Protein AF-A0A356T500-F1 (afdb_monomer_lite)

Foldseek 3Di:
DDDDDDDDDDDDDDDDDDDDDDDDDDDDDDDDDDDDDDDDPDAAQPPDQDDVAPAHLPADPDFDPPDLQWDWDFPDDSRNRNTDIDIDGNQAADEPSLDDHPPRDCVRYVNHDDDAQPPDQDPPAPAHLPADPFFDPPALQWDWDFDDDSRVNNTDIDTHGRQAQDEPSLDDHPPDACVRYVNHDHDAQPPDQHPPAPAHLPADPFDDPPDLQWDWDFDDDSNVNNTDIDTHGHQAADEPSLDPHPPDACVRHVNHDHDAQPPDQHPPAPARLPADPFQDPVALQWDWDFPDDSNVNNTDID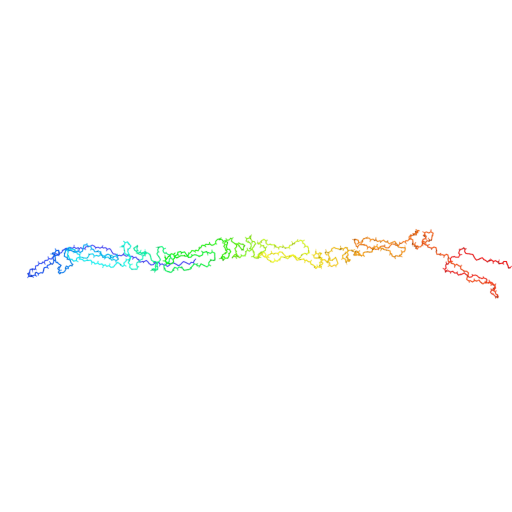THGHAAADEPSLDDHPPDDCVRYVNRPDPPQWDKDFPDWDDDDPDPCRPDTDTDIDTPPPRDCVPPDDDDDDDPD

Secondary structure (DSSP, 8-state):
-----PPPPP---------------------------------TTSSS--TT-S-SS---S----S-TTEEEEEES-TTTT--EEEEEE--S--TTSS---TT--TTT-TTS---TTSSS--TT-S-SS---S----S-TTEEEEEES-GGGT--EEEEEE--S--TTSS---TT--TTT-TTSPP-TTSSS--TT-SSSS---S----S-TTEEEEEES-GGGT--EEEEEE--S--TTSS---TT--TTT-TTSPP-TTSSS--TT-SSSS---S----S-TTEEEEEES-GGGT--EEEEEE--S--TTSS---TT--TTT-TTS---PPP--EEEEEE----STTTT--EEEEE-STT---TT----------

Structure (mmCIF, N/CA/C/O backbone):
data_AF-A0A356T500-F1
#
_entry.id   AF-A0A356T500-F1
#
loop_
_atom_site.group_PDB
_atom_site.id
_atom_site.type_symbol
_atom_site.label_atom_id
_atom_site.label_alt_id
_atom_site.label_comp_id
_atom_site.label_asym_id
_atom_site.label_entity_id
_atom_site.label_seq_id
_atom_site.pdbx_PDB_ins_code
_atom_site.Cartn_x
_atom_site.Cartn_y
_atom_site.Cartn_z
_atom_site.occupancy
_atom_site.B_iso_or_equiv
_atom_site.auth_seq_id
_atom_site.auth_comp_id
_atom_site.auth_asym_id
_atom_site.auth_atom_id
_atom_site.pdbx_PDB_model_num
ATOM 1 N N . MET A 1 1 ? 4.539 -12.237 54.903 1.00 42.88 1 MET A N 1
ATOM 2 C CA . MET A 1 1 ? 5.175 -11.918 56.201 1.00 42.88 1 MET A CA 1
ATOM 3 C C . MET A 1 1 ? 4.544 -10.645 56.728 1.00 42.88 1 MET A C 1
ATOM 5 O O . MET A 1 1 ? 4.857 -9.606 56.174 1.00 42.88 1 MET A O 1
ATOM 9 N N . HIS A 1 2 ? 3.615 -10.761 57.680 1.00 37.97 2 HIS A N 1
ATOM 10 C CA . HIS A 1 2 ? 3.179 -9.777 58.688 1.00 37.97 2 HIS A CA 1
ATOM 11 C C . HIS A 1 2 ? 1.896 -10.350 59.305 1.00 37.97 2 HIS A C 1
ATOM 13 O O . HIS A 1 2 ? 0.799 -10.116 58.813 1.00 37.97 2 HIS A O 1
ATOM 19 N N . THR A 1 3 ? 2.050 -11.159 60.351 1.00 34.12 3 THR A N 1
ATOM 20 C CA . THR A 1 3 ? 0.929 -11.710 61.119 1.00 34.12 3 THR A CA 1
ATOM 21 C C . THR A 1 3 ? 0.974 -11.064 62.496 1.00 34.12 3 THR A C 1
ATOM 23 O O . THR A 1 3 ? 1.873 -11.341 63.288 1.00 34.12 3 THR A O 1
ATOM 26 N N . ARG A 1 4 ? 0.035 -10.152 62.761 1.00 41.91 4 ARG A N 1
ATOM 27 C CA . ARG A 1 4 ? -0.299 -9.670 64.104 1.00 41.91 4 ARG A CA 1
ATOM 28 C C . ARG A 1 4 ? -1.624 -10.318 64.487 1.00 41.91 4 ARG A C 1
ATOM 30 O O . ARG A 1 4 ? -2.621 -10.073 63.823 1.00 41.91 4 ARG A O 1
ATOM 37 N N . ALA A 1 5 ? -1.620 -11.120 65.544 1.00 38.00 5 ALA A N 1
ATOM 38 C CA . ALA A 1 5 ? -2.832 -11.545 66.227 1.00 38.00 5 ALA A CA 1
ATOM 39 C C . ALA A 1 5 ? -2.589 -11.436 67.734 1.00 38.00 5 ALA A C 1
ATOM 41 O O . ALA A 1 5 ? -1.679 -12.046 68.294 1.00 38.00 5 ALA A O 1
ATOM 42 N N . THR A 1 6 ? -3.368 -10.543 68.325 1.00 38.75 6 THR A N 1
ATOM 43 C CA . THR A 1 6 ? -3.355 -10.081 69.706 1.00 38.75 6 THR A CA 1
ATOM 44 C C . THR A 1 6 ? -4.053 -11.112 70.595 1.00 38.75 6 THR A C 1
ATOM 46 O O . THR A 1 6 ? -5.064 -11.690 70.205 1.00 38.75 6 THR A O 1
ATOM 49 N N . LEU A 1 7 ? -3.487 -11.362 71.776 1.00 37.00 7 LEU A N 1
ATOM 50 C CA . LEU A 1 7 ? -3.929 -12.382 72.724 1.00 37.00 7 LEU A CA 1
ATOM 51 C C . LEU A 1 7 ? -5.235 -11.971 73.433 1.00 37.00 7 LEU A C 1
ATOM 53 O O . LEU A 1 7 ? -5.325 -10.882 73.998 1.00 37.00 7 LEU A O 1
ATOM 57 N N . LEU A 1 8 ? -6.205 -12.887 73.414 1.00 35.03 8 LEU A N 1
ATOM 58 C CA . LEU A 1 8 ? -7.491 -12.865 74.115 1.00 35.03 8 LEU A CA 1
ATOM 59 C C . LEU A 1 8 ? -7.288 -13.007 75.637 1.00 35.03 8 LEU A C 1
ATOM 61 O O . LEU A 1 8 ? -6.593 -13.923 76.082 1.00 35.03 8 LEU A O 1
ATOM 65 N N . ALA A 1 9 ? -7.929 -12.146 76.431 1.00 35.91 9 ALA A N 1
ATOM 66 C CA . ALA A 1 9 ? -8.034 -12.293 77.881 1.00 35.91 9 ALA A CA 1
ATOM 67 C C . ALA A 1 9 ? -9.337 -13.022 78.243 1.00 35.91 9 ALA A C 1
ATOM 69 O O . ALA A 1 9 ? -10.434 -12.611 77.873 1.00 35.91 9 ALA A O 1
ATOM 70 N N . LEU A 1 10 ? -9.162 -14.127 78.961 1.00 34.47 10 LEU A N 1
ATOM 71 C CA . LEU A 1 10 ? -10.160 -15.072 79.443 1.00 34.47 10 LEU A CA 1
ATOM 72 C C . LEU A 1 10 ? -10.839 -14.508 80.708 1.00 34.47 10 LEU A C 1
ATOM 74 O O . LEU A 1 10 ? -10.146 -14.199 81.677 1.00 34.47 10 LEU A O 1
ATOM 78 N N . CYS A 1 11 ? -12.171 -14.417 80.736 1.00 31.44 11 CYS A N 1
ATOM 79 C CA . CYS A 1 11 ? -12.942 -14.192 81.963 1.00 31.44 11 CYS A CA 1
ATOM 80 C C . CYS A 1 11 ? -13.911 -15.367 82.148 1.00 31.44 11 CYS A C 1
ATOM 82 O O . CYS A 1 11 ? -14.801 -15.583 81.330 1.00 31.44 11 CYS A O 1
ATOM 84 N N . LEU A 1 12 ? -13.662 -16.167 83.187 1.00 36.84 12 LEU A N 1
ATOM 85 C CA . LEU A 1 12 ? -14.401 -17.377 83.544 1.00 36.84 12 LEU A CA 1
ATOM 86 C C . LEU A 1 12 ? -15.470 -17.064 84.594 1.00 36.84 12 LEU A C 1
ATOM 88 O O . LEU A 1 12 ? -15.215 -16.368 85.576 1.00 36.84 12 LEU A O 1
ATOM 92 N N . LEU A 1 13 ? -16.649 -17.634 84.360 1.00 36.69 13 LEU A N 1
ATOM 93 C CA . LEU A 1 13 ? -17.816 -17.652 85.229 1.00 36.69 13 LEU A CA 1
ATOM 94 C C . LEU A 1 13 ? -17.648 -18.555 86.468 1.00 36.69 13 LEU A C 1
ATOM 96 O O . LEU A 1 13 ? -17.012 -19.604 86.417 1.00 36.69 13 LEU A O 1
ATOM 100 N N . SER A 1 14 ? -18.440 -18.186 87.479 1.00 35.59 14 SER A N 1
ATOM 101 C CA . SER A 1 14 ? -19.217 -19.048 88.384 1.00 35.59 14 SER A CA 1
ATOM 102 C C . SER A 1 14 ? -18.506 -19.757 89.540 1.00 35.59 14 SER A C 1
ATOM 104 O O . SER A 1 14 ? -17.877 -20.804 89.401 1.00 35.59 14 SER A O 1
ATOM 106 N N . ALA A 1 15 ? -18.757 -19.217 90.734 1.00 35.66 15 ALA A N 1
ATOM 107 C CA . ALA A 1 15 ? -18.699 -19.913 92.009 1.00 35.66 15 ALA A CA 1
ATOM 108 C C . ALA A 1 15 ? -19.960 -19.553 92.813 1.00 35.66 15 ALA A C 1
ATOM 110 O O . ALA A 1 15 ? -20.196 -18.376 93.068 1.00 35.66 15 ALA A O 1
ATOM 111 N N . CYS A 1 16 ? -20.771 -20.538 93.206 1.00 36.53 16 CYS A N 1
ATOM 112 C CA . CYS A 1 16 ? -20.886 -20.984 94.603 1.00 36.53 16 CYS A CA 1
ATOM 113 C C . CYS A 1 16 ? -22.048 -21.984 94.743 1.00 36.53 16 CYS A C 1
ATOM 115 O O . CYS A 1 16 ? -23.168 -21.720 94.309 1.00 36.53 16 CYS A O 1
ATOM 117 N N . GLY A 1 17 ? -21.746 -23.144 95.329 1.00 36.41 17 GLY A N 1
ATOM 118 C CA . GLY A 1 17 ? -22.692 -24.216 95.618 1.00 36.41 17 GLY A CA 1
ATOM 119 C C . GLY A 1 17 ? -23.540 -23.951 96.862 1.00 36.41 17 GLY A C 1
ATOM 120 O O . GLY A 1 17 ? -23.202 -23.128 97.711 1.00 36.41 17 GLY A O 1
ATOM 121 N N . GLY A 1 18 ? -24.660 -24.670 96.931 1.00 35.78 18 GLY A N 1
ATOM 122 C CA . GLY A 1 18 ? -25.581 -24.663 98.059 1.00 35.78 18 GLY A CA 1
ATOM 123 C C . GLY A 1 18 ? -25.127 -25.552 99.212 1.00 35.78 18 GLY A C 1
ATOM 124 O O . GLY A 1 18 ? -24.503 -26.588 98.998 1.00 35.78 18 GLY A O 1
ATOM 125 N N . GLU A 1 19 ? -25.537 -25.165 100.418 1.00 38.84 19 GLU A N 1
ATOM 126 C CA . GLU A 1 19 ? -25.585 -26.017 101.603 1.00 38.84 19 GLU A CA 1
ATOM 127 C C . GLU A 1 19 ? -26.905 -25.774 102.356 1.00 38.84 19 GLU A C 1
ATOM 129 O O . GLU A 1 19 ? -27.562 -24.742 102.229 1.00 38.84 19 GLU A O 1
ATOM 134 N N . SER A 1 20 ? -27.325 -26.813 103.060 1.00 41.47 20 SER A N 1
ATOM 135 C CA . SER A 1 20 ? -28.687 -27.212 103.411 1.00 41.47 20 SER A CA 1
ATOM 136 C C . SER A 1 20 ? -29.169 -26.805 104.813 1.00 41.47 20 SER A C 1
ATOM 138 O O . SER A 1 20 ? -28.470 -27.088 105.780 1.00 41.47 20 SER A O 1
ATOM 140 N N . GLY A 1 21 ? -30.431 -26.346 104.904 1.00 33.75 21 GLY A N 1
ATOM 141 C CA . GLY A 1 21 ? -31.361 -26.458 106.055 1.00 33.75 21 GLY A CA 1
ATOM 142 C C . GLY A 1 21 ? -31.023 -25.686 107.350 1.00 33.75 21 GLY A C 1
ATOM 143 O O . GLY A 1 21 ? -29.907 -25.196 107.483 1.00 33.75 21 GLY A O 1
ATOM 144 N N . PRO A 1 22 ? -31.940 -25.592 108.346 1.00 49.22 22 PRO A N 1
ATOM 145 C CA . PRO A 1 22 ? -33.282 -26.184 108.443 1.00 49.22 22 PRO A CA 1
ATOM 146 C C . PRO A 1 22 ? -34.420 -25.179 108.766 1.00 49.22 22 PRO A C 1
ATOM 148 O O . PRO A 1 22 ? -34.199 -24.078 109.265 1.00 49.22 22 PRO A O 1
ATOM 151 N N . LEU A 1 23 ? -35.662 -25.616 108.534 1.00 35.41 23 LEU A N 1
ATOM 152 C CA . LEU A 1 23 ? -36.873 -25.096 109.173 1.00 35.41 23 LEU A CA 1
ATOM 153 C C . LEU A 1 23 ? -37.276 -26.116 110.245 1.00 35.41 23 LEU A C 1
ATOM 155 O O . LEU A 1 23 ? -37.524 -27.270 109.899 1.00 35.41 23 LEU A O 1
ATOM 159 N N . ASP A 1 24 ? -37.344 -25.713 111.515 1.00 37.25 24 ASP A N 1
ATOM 160 C CA . ASP A 1 24 ? -38.134 -26.436 112.513 1.00 37.25 24 ASP A CA 1
ATOM 161 C C . ASP A 1 24 ? -38.828 -25.465 113.474 1.00 37.25 24 ASP A C 1
ATOM 163 O O . ASP A 1 24 ? -38.347 -24.370 113.772 1.00 37.25 24 ASP A O 1
ATOM 167 N N . ALA A 1 25 ? -40.019 -25.887 113.864 1.00 37.25 25 ALA A N 1
ATOM 168 C CA . ALA A 1 25 ? -41.095 -25.140 114.470 1.00 37.25 25 ALA A CA 1
ATOM 169 C C . ALA A 1 25 ? -40.843 -24.745 115.932 1.00 37.25 25 ALA A C 1
ATOM 171 O O . ALA A 1 25 ? -40.276 -25.502 116.717 1.00 37.25 25 ALA A O 1
ATOM 172 N N . ALA A 1 26 ? -41.415 -23.611 116.342 1.00 34.88 26 ALA A N 1
ATOM 173 C CA . ALA A 1 26 ? -41.827 -23.408 117.726 1.00 34.88 26 ALA A CA 1
ATOM 174 C C . ALA A 1 26 ? -43.047 -22.483 117.787 1.00 34.88 26 ALA A C 1
ATOM 176 O O . ALA A 1 26 ? -43.082 -21.412 117.185 1.00 34.88 26 ALA A O 1
ATOM 177 N N . ALA A 1 27 ? -44.057 -22.982 118.489 1.00 35.56 27 ALA A N 1
ATOM 178 C CA . ALA A 1 27 ? -45.419 -22.500 118.569 1.00 35.56 27 ALA A CA 1
ATOM 179 C C . ALA A 1 27 ? -45.583 -21.172 119.325 1.00 35.56 27 ALA A C 1
ATOM 181 O O . ALA A 1 27 ? -44.810 -20.825 120.216 1.00 35.56 27 ALA A O 1
ATOM 182 N N . LEU A 1 28 ? -46.672 -20.489 118.973 1.00 36.88 28 LEU A N 1
ATOM 183 C CA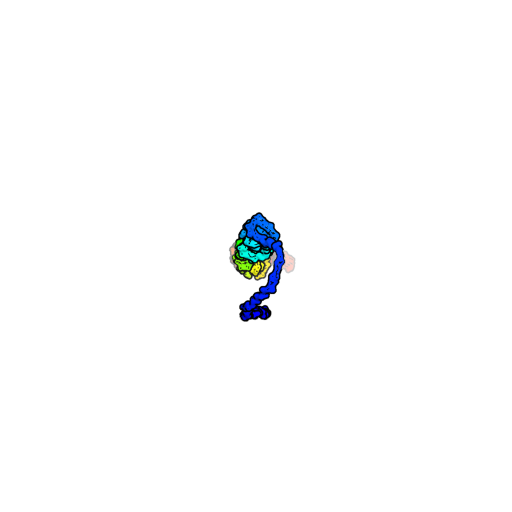 . LEU A 1 28 ? -47.296 -19.398 119.713 1.00 36.88 28 LEU A CA 1
ATOM 184 C C . LEU A 1 28 ? -47.904 -19.930 121.022 1.00 36.88 28 LEU A C 1
ATOM 186 O O . LEU A 1 28 ? -48.553 -20.976 121.008 1.00 36.88 28 LEU A O 1
ATOM 190 N N . ASP A 1 29 ? -47.771 -19.168 122.109 1.00 39.94 29 ASP A N 1
ATOM 191 C CA . ASP A 1 29 ? -48.716 -19.209 123.227 1.00 39.94 29 ASP A CA 1
ATOM 192 C C . ASP A 1 29 ? -49.432 -17.859 123.309 1.00 39.94 29 ASP A C 1
ATOM 194 O O . ASP A 1 29 ? -48.811 -16.794 123.257 1.00 39.94 29 ASP A O 1
ATOM 198 N N . ALA A 1 30 ? -50.755 -17.938 123.384 1.00 37.91 30 ALA A N 1
ATOM 199 C CA . ALA A 1 30 ? -51.684 -16.831 123.437 1.00 37.91 30 ALA A CA 1
ATOM 200 C C . ALA A 1 30 ? -52.620 -17.039 124.629 1.00 37.91 30 ALA A C 1
ATOM 202 O O . ALA A 1 30 ? -53.309 -18.051 124.729 1.00 37.91 30 ALA A O 1
ATOM 203 N N . ALA A 1 31 ? -52.705 -16.022 125.478 1.00 42.19 31 ALA A N 1
ATOM 204 C CA . ALA A 1 31 ? -53.817 -15.754 126.382 1.00 42.19 31 ALA A CA 1
ATOM 205 C C . ALA A 1 31 ? -53.780 -14.236 126.664 1.00 42.19 31 ALA A C 1
ATOM 207 O O . ALA A 1 31 ? -52.704 -13.695 126.888 1.00 42.19 31 ALA A O 1
ATOM 208 N N . ALA A 1 32 ? -54.858 -13.454 126.653 1.00 36.19 32 ALA A N 1
ATOM 209 C CA . ALA A 1 32 ? -56.272 -13.763 126.765 1.00 36.19 32 ALA A CA 1
ATOM 210 C C . ALA A 1 32 ? -57.129 -12.579 126.252 1.00 36.19 32 ALA A C 1
ATOM 212 O O . ALA A 1 32 ? -56.738 -11.426 126.399 1.00 36.19 32 ALA A O 1
ATOM 213 N N . LEU A 1 33 ? -58.289 -12.920 125.676 1.00 42.00 33 LEU A N 1
ATOM 214 C CA . LEU A 1 33 ? -59.644 -12.373 125.897 1.00 42.00 33 LEU A CA 1
ATOM 215 C C . LEU A 1 33 ? -59.793 -10.917 126.399 1.00 42.00 33 LEU A C 1
ATOM 217 O O . LEU A 1 33 ? -59.458 -10.647 127.548 1.00 42.00 33 LEU A O 1
ATOM 221 N N . ASP A 1 34 ? -60.467 -10.052 125.625 1.00 40.44 34 ASP A N 1
ATOM 222 C CA . ASP A 1 34 ? -61.840 -9.580 125.922 1.00 40.44 34 ASP A CA 1
ATOM 223 C C . ASP A 1 34 ? -62.434 -8.762 124.745 1.00 40.44 34 ASP A C 1
ATOM 225 O O . ASP A 1 34 ? -61.716 -8.197 123.925 1.00 40.44 34 ASP A O 1
ATOM 229 N N . ALA A 1 35 ? -63.761 -8.779 124.647 1.00 41.56 35 ALA A N 1
ATOM 230 C CA . ALA A 1 35 ? -64.627 -8.426 123.528 1.00 41.56 35 ALA A CA 1
ATOM 231 C C . ALA A 1 35 ? -64.770 -6.925 123.189 1.00 41.56 35 ALA A C 1
ATOM 233 O O . ALA A 1 35 ? -64.804 -6.089 124.086 1.00 41.56 35 ALA A O 1
ATOM 234 N N . ALA A 1 36 ? -65.026 -6.616 121.903 1.00 40.12 36 ALA A N 1
ATOM 235 C CA . ALA A 1 36 ? -66.227 -5.892 121.437 1.00 40.12 36 ALA A CA 1
ATOM 236 C C . ALA A 1 36 ? -66.197 -5.558 119.922 1.00 40.12 36 ALA A C 1
ATOM 238 O O . ALA A 1 36 ? -65.216 -5.027 119.415 1.00 40.12 36 ALA A O 1
ATOM 239 N N . THR A 1 37 ? -67.351 -5.802 119.281 1.00 44.62 37 THR A N 1
ATOM 240 C CA . THR A 1 37 ? -67.934 -5.165 118.072 1.00 44.62 37 THR A CA 1
ATOM 241 C C . THR A 1 37 ? -67.280 -5.359 116.694 1.00 44.62 37 THR A C 1
ATOM 243 O O . THR A 1 37 ? -66.419 -4.592 116.285 1.00 44.62 37 THR A O 1
ATOM 246 N N . ASP A 1 38 ? -67.799 -6.358 115.971 1.00 49.44 38 ASP A N 1
ATOM 247 C CA . ASP A 1 38 ? -68.556 -6.206 114.710 1.00 49.44 38 ASP A CA 1
ATOM 248 C C . ASP A 1 38 ? -68.030 -5.201 113.663 1.00 49.44 38 ASP A C 1
ATOM 250 O O . ASP A 1 38 ? -68.415 -4.032 113.642 1.00 49.44 38 ASP A O 1
ATOM 254 N N . ALA A 1 39 ? -67.203 -5.708 112.748 1.00 43.91 39 ALA A N 1
ATOM 255 C CA . ALA A 1 39 ? -67.093 -5.207 111.384 1.00 43.91 39 ALA A CA 1
ATOM 256 C C . ALA A 1 39 ? -67.286 -6.413 110.458 1.00 43.91 39 ALA A C 1
ATOM 258 O O . ALA A 1 39 ? -66.528 -7.385 110.516 1.00 43.91 39 ALA A O 1
ATOM 259 N N . GLN A 1 40 ? -68.361 -6.365 109.681 1.00 53.81 40 GLN A N 1
ATOM 260 C CA . GLN A 1 40 ? -68.753 -7.363 108.698 1.00 53.81 40 GLN A CA 1
ATOM 261 C C . GLN A 1 40 ? -67.594 -7.552 107.710 1.00 53.81 40 GLN A C 1
ATOM 263 O O . GLN A 1 40 ? -67.223 -6.626 106.994 1.00 53.81 40 GLN A O 1
ATOM 268 N N . VAL A 1 41 ? -66.965 -8.726 107.731 1.00 58.50 41 VAL A N 1
ATOM 269 C CA . VAL A 1 41 ? -66.040 -9.132 106.670 1.00 58.50 41 VAL A CA 1
ATOM 270 C C . VAL A 1 41 ? -66.924 -9.379 105.456 1.00 58.50 41 VAL A C 1
ATOM 272 O O . VAL A 1 41 ? -67.723 -10.315 105.509 1.00 58.50 41 VAL A O 1
ATOM 275 N N . GLY A 1 42 ? -66.842 -8.515 104.441 1.00 63.25 42 GLY A N 1
ATOM 276 C CA . GLY A 1 42 ? -67.572 -8.690 103.183 1.00 63.25 42 GLY A CA 1
ATOM 277 C C . GLY A 1 42 ? -67.352 -10.101 102.648 1.00 63.25 42 GLY A C 1
ATOM 278 O O . GLY A 1 42 ? -66.223 -10.612 102.666 1.00 63.25 42 GLY A O 1
ATOM 279 N N . VAL A 1 43 ? -68.449 -10.788 102.334 1.00 80.00 43 VAL A N 1
ATOM 280 C CA . VAL A 1 43 ? -68.425 -12.181 101.889 1.00 80.00 43 VAL A CA 1
ATOM 281 C C . VAL A 1 43 ? -68.676 -12.187 100.397 1.00 80.00 43 VAL A C 1
ATOM 283 O O . VAL A 1 43 ? -69.808 -12.049 99.960 1.00 80.00 43 VAL A O 1
ATOM 286 N N . CYS A 1 44 ? -67.618 -12.465 99.647 1.00 81.25 44 CYS A N 1
ATOM 287 C CA . CYS A 1 44 ? -67.681 -12.585 98.202 1.00 81.25 44 CYS A CA 1
ATOM 288 C C . CYS A 1 44 ? -68.815 -13.509 97.714 1.00 81.25 44 CYS A C 1
ATOM 290 O O . CYS A 1 44 ? -68.872 -14.689 98.088 1.00 81.25 44 CYS A O 1
ATOM 292 N N . GLY A 1 45 ? -69.662 -12.996 96.819 1.00 82.38 45 GLY A N 1
ATOM 293 C CA . GLY A 1 45 ? -70.780 -13.701 96.194 1.00 82.38 45 GLY A CA 1
ATOM 294 C C . GLY A 1 45 ? -72.118 -13.543 96.924 1.00 82.38 45 GLY A C 1
ATOM 295 O O . GLY A 1 45 ? -72.947 -14.458 96.847 1.00 82.38 45 GLY A O 1
ATOM 296 N N . ASP A 1 46 ? -72.332 -12.443 97.651 1.00 83.56 46 ASP A N 1
ATOM 297 C CA . ASP A 1 46 ? -73.543 -12.195 98.448 1.00 83.56 46 ASP A CA 1
ATOM 298 C C . ASP A 1 46 ? -74.594 -11.284 97.771 1.00 83.56 46 ASP A C 1
ATOM 300 O O . ASP A 1 46 ? -75.724 -11.161 98.261 1.00 83.56 46 ASP A O 1
ATOM 304 N N . GLY A 1 47 ? -74.283 -10.747 96.592 1.00 81.38 47 GLY A N 1
ATOM 305 C CA . GLY A 1 47 ? -75.152 -9.914 95.757 1.00 81.38 47 GLY A CA 1
ATOM 306 C C . GLY A 1 47 ? -74.879 -8.401 95.842 1.00 81.38 47 GLY A C 1
ATOM 307 O O . GLY A 1 47 ? -75.611 -7.640 95.194 1.00 81.38 47 GLY A O 1
ATOM 308 N N . ILE A 1 48 ? -73.903 -7.943 96.640 1.00 80.00 48 ILE A N 1
ATOM 309 C CA . ILE A 1 48 ? -73.488 -6.543 96.780 1.00 80.00 48 ILE A CA 1
ATOM 310 C C . ILE A 1 48 ? -71.946 -6.443 96.765 1.00 80.00 48 ILE A C 1
ATOM 312 O O . ILE A 1 48 ? -71.268 -7.228 97.399 1.00 80.00 48 ILE A O 1
ATOM 316 N N . VAL A 1 49 ? -71.369 -5.448 96.071 1.00 82.94 49 VAL A N 1
ATOM 317 C CA . VAL A 1 49 ? -69.910 -5.194 96.118 1.00 82.94 49 VAL A CA 1
ATOM 318 C C . VAL A 1 49 ? -69.559 -4.410 97.385 1.00 82.94 49 VAL A C 1
ATOM 320 O O . VAL A 1 49 ? -69.874 -3.216 97.476 1.00 82.94 49 VAL A O 1
ATOM 323 N N . ASP A 1 50 ? -68.895 -5.067 98.335 1.00 84.12 50 ASP A N 1
ATOM 324 C CA . ASP A 1 50 ? -68.512 -4.494 99.630 1.00 84.12 50 ASP A CA 1
ATOM 325 C C . ASP A 1 50 ? -67.194 -3.685 99.599 1.00 84.12 50 ASP A C 1
ATOM 327 O O . ASP A 1 50 ? -66.436 -3.664 98.625 1.00 84.12 50 ASP A O 1
ATOM 331 N N . GLU A 1 51 ? -66.889 -2.973 100.693 1.00 79.56 51 GLU A N 1
ATOM 332 C CA . GLU A 1 51 ? -65.641 -2.211 100.831 1.00 79.56 51 GLU A CA 1
ATOM 333 C C . GLU A 1 51 ? -64.419 -3.150 100.831 1.00 79.56 51 GLU A C 1
ATOM 335 O O . GLU A 1 51 ? -64.152 -3.861 101.798 1.00 79.56 51 GLU A O 1
ATOM 340 N N . GLY A 1 52 ? -63.658 -3.126 99.734 1.00 75.62 52 GLY A N 1
ATOM 341 C CA . GLY A 1 52 ? -62.516 -4.017 99.499 1.00 75.62 52 GLY A CA 1
ATOM 342 C C . GLY A 1 52 ? -62.734 -4.997 98.344 1.00 75.62 52 GLY A C 1
ATOM 343 O O . GLY A 1 52 ? -61.755 -5.541 97.831 1.00 75.62 52 GLY A O 1
ATOM 344 N N . GLU A 1 53 ? -63.972 -5.146 97.876 1.00 84.94 53 GLU A N 1
ATOM 345 C CA . GLU A 1 53 ? -64.332 -5.950 96.713 1.00 84.94 53 GLU A CA 1
ATOM 346 C C . GLU A 1 53 ? -64.335 -5.105 95.426 1.00 84.94 53 GLU A C 1
ATOM 348 O O . GLU A 1 53 ? -64.568 -3.894 95.420 1.00 84.94 53 GLU A O 1
ATOM 353 N N . ARG A 1 54 ? -64.022 -5.744 94.300 1.00 84.62 54 ARG A N 1
ATOM 354 C CA . ARG A 1 54 ? -64.060 -5.168 92.944 1.00 84.62 54 ARG A CA 1
ATOM 355 C C . ARG A 1 54 ? -65.164 -5.755 92.072 1.00 84.62 54 ARG A C 1
ATOM 357 O O . ARG A 1 54 ? -65.499 -5.178 91.041 1.00 84.62 54 ARG A O 1
ATOM 364 N N . CYS A 1 55 ? -65.686 -6.898 92.474 1.00 83.88 55 CYS A N 1
ATOM 365 C CA . CYS A 1 55 ? -66.757 -7.656 91.851 1.00 83.88 55 CYS A CA 1
ATOM 366 C C . CYS A 1 55 ? -67.412 -8.491 92.952 1.00 83.88 55 CYS A C 1
ATOM 368 O O . CYS A 1 55 ? -66.840 -8.603 94.025 1.00 83.88 55 CYS A O 1
ATOM 370 N N . ASP A 1 56 ? -68.579 -9.069 92.695 1.00 82.12 56 ASP A N 1
ATOM 371 C CA . ASP A 1 56 ? -69.314 -9.836 93.698 1.00 82.12 56 ASP A CA 1
ATOM 372 C C . ASP A 1 56 ? -69.938 -11.083 93.047 1.00 82.12 56 ASP A C 1
ATOM 374 O O . ASP A 1 56 ? -71.024 -11.055 92.475 1.00 82.12 56 ASP A O 1
ATOM 378 N N . GLY A 1 57 ? -69.152 -12.161 92.966 1.00 77.88 57 GLY A N 1
ATOM 379 C CA . GLY A 1 57 ? -69.505 -13.405 92.263 1.00 77.88 57 GLY A CA 1
ATOM 380 C C . GLY A 1 57 ? -69.425 -13.349 90.726 1.00 77.88 57 GLY A C 1
ATOM 381 O O . GLY A 1 57 ? -69.035 -14.340 90.109 1.00 77.88 57 GLY A O 1
ATOM 382 N N . ASP A 1 58 ? -69.680 -12.191 90.111 1.00 85.00 58 ASP A N 1
ATOM 383 C CA . ASP A 1 58 ? -69.610 -11.955 88.653 1.00 85.00 58 ASP A CA 1
ATOM 384 C C . ASP A 1 58 ? -68.238 -11.420 88.193 1.00 85.00 58 ASP A C 1
ATOM 386 O O . ASP A 1 58 ? -68.112 -10.558 87.319 1.00 85.00 58 ASP A O 1
ATOM 390 N N . CYS A 1 59 ? -67.171 -11.899 88.823 1.00 86.25 59 CYS A N 1
ATOM 391 C CA . CYS A 1 59 ? -65.814 -11.477 88.506 1.00 86.25 59 CYS A CA 1
ATOM 392 C C . CYS A 1 59 ? -65.358 -11.957 87.113 1.00 86.25 59 CYS A C 1
ATOM 394 O O . CYS A 1 59 ? -65.710 -13.069 86.706 1.00 86.25 59 CYS A O 1
ATOM 396 N N . PRO A 1 60 ? -64.516 -11.182 86.396 1.00 85.38 60 PRO A N 1
ATOM 397 C CA . PRO A 1 60 ? -63.965 -11.617 85.116 1.00 85.38 60 PRO A CA 1
ATOM 398 C C . PRO A 1 60 ? -63.184 -12.925 85.291 1.00 85.38 60 PRO A C 1
ATOM 400 O O . PRO A 1 60 ? -62.289 -13.020 86.129 1.00 85.38 60 PRO A O 1
ATOM 403 N N . SER A 1 61 ? -63.538 -13.943 84.504 1.00 83.31 61 SER A N 1
ATOM 404 C CA . SER A 1 61 ? -62.887 -15.260 84.530 1.00 83.31 61 SER A CA 1
ATOM 405 C C . SER A 1 61 ? -61.746 -15.393 83.518 1.00 83.31 61 SER A C 1
ATOM 407 O O . SER A 1 61 ? -61.025 -16.386 83.532 1.00 83.31 61 SER A O 1
ATOM 409 N N . ALA A 1 62 ? -61.607 -14.414 82.627 1.00 85.88 62 ALA A N 1
ATOM 410 C CA . ALA A 1 62 ? -60.536 -14.281 81.653 1.00 85.88 62 ALA A CA 1
ATOM 411 C C . ALA A 1 62 ? -60.179 -12.795 81.516 1.00 85.88 62 ALA A C 1
ATOM 413 O O . ALA A 1 62 ? -61.006 -11.924 81.802 1.00 85.88 62 ALA A O 1
ATOM 414 N N . CYS A 1 63 ? -58.946 -12.525 81.112 1.00 85.19 63 CYS A N 1
ATOM 415 C CA . CYS A 1 63 ? -58.417 -11.191 80.870 1.00 85.19 63 CYS A CA 1
ATOM 416 C C . CYS A 1 63 ? -57.734 -11.264 79.506 1.00 85.19 63 CYS A C 1
ATOM 418 O O . CYS A 1 63 ? -56.773 -12.010 79.357 1.00 85.19 63 CYS A O 1
ATOM 420 N N . ASP A 1 64 ? -58.350 -10.604 78.534 1.00 86.75 64 ASP A N 1
ATOM 421 C CA . ASP A 1 64 ? -57.892 -10.421 77.159 1.00 86.75 64 ASP A CA 1
ATOM 422 C C . ASP A 1 64 ? -58.473 -9.070 76.729 1.00 86.75 64 ASP A C 1
ATOM 424 O O . ASP A 1 64 ? -59.702 -8.898 76.737 1.00 86.75 64 ASP A O 1
ATOM 428 N N . ASP A 1 65 ? -57.615 -8.084 76.486 1.00 83.88 65 ASP A N 1
ATOM 429 C CA . ASP A 1 65 ? -58.029 -6.738 76.088 1.00 83.88 65 ASP A CA 1
ATOM 430 C C . ASP A 1 65 ? -58.164 -6.569 74.562 1.00 83.88 65 ASP A C 1
ATOM 432 O O . ASP A 1 65 ? -58.606 -5.517 74.083 1.00 83.88 65 ASP A O 1
ATOM 436 N N . GLY A 1 66 ? -57.890 -7.633 73.798 1.00 84.44 66 GLY A N 1
ATOM 437 C CA . GLY A 1 66 ? -57.971 -7.674 72.343 1.00 84.44 66 GLY A CA 1
ATOM 438 C C . GLY A 1 66 ? -56.829 -6.943 71.634 1.00 84.44 66 GLY A C 1
ATOM 439 O O . GLY A 1 66 ? -56.903 -6.766 70.413 1.00 84.44 66 GLY A O 1
ATOM 440 N N . VAL A 1 67 ? -55.801 -6.497 72.362 1.00 87.31 67 VAL A N 1
ATOM 441 C CA . VAL A 1 67 ? -54.576 -5.922 71.806 1.00 87.31 67 VAL A CA 1
ATOM 442 C C . VAL A 1 67 ? -53.489 -6.998 71.838 1.00 87.31 67 VAL A C 1
ATOM 444 O O . VAL A 1 67 ? -53.231 -7.613 72.857 1.00 87.31 67 VAL A O 1
ATOM 447 N N . ALA A 1 68 ? -52.848 -7.269 70.700 1.00 83.81 68 ALA A N 1
ATOM 448 C CA . ALA A 1 68 ? -51.865 -8.355 70.624 1.00 83.81 68 ALA A CA 1
ATOM 449 C C . ALA A 1 68 ? -50.587 -8.070 71.441 1.00 83.81 68 ALA A C 1
ATOM 451 O O . ALA A 1 68 ? -49.991 -8.981 71.998 1.00 83.81 68 ALA A O 1
ATOM 452 N N . CYS A 1 69 ? -50.187 -6.799 71.543 1.00 89.12 69 CYS A N 1
ATOM 453 C CA . CYS A 1 69 ? -48.951 -6.369 72.207 1.00 89.12 69 CYS A CA 1
ATOM 454 C C . CYS A 1 69 ? -49.108 -6.031 73.695 1.00 89.12 69 CYS A C 1
ATOM 456 O O . CYS A 1 69 ? -48.413 -5.161 74.234 1.00 89.12 69 CYS A O 1
ATOM 458 N N . THR A 1 70 ? -50.028 -6.707 74.372 1.00 90.19 70 THR A N 1
ATOM 459 C CA . THR A 1 70 ? -50.268 -6.573 75.807 1.00 90.19 70 THR A CA 1
ATOM 460 C C . THR A 1 70 ? -50.266 -7.946 76.464 1.00 90.19 70 THR A C 1
ATOM 462 O O . THR A 1 70 ? -50.930 -8.882 76.034 1.00 90.19 70 THR A O 1
ATOM 465 N N . LEU A 1 71 ? -49.500 -8.079 77.550 1.00 87.12 71 LEU A N 1
ATOM 466 C CA . LEU A 1 71 ? -49.590 -9.237 78.425 1.00 87.12 71 LEU A CA 1
ATOM 467 C C . LEU A 1 71 ? -50.746 -9.028 79.400 1.00 87.12 71 LEU A C 1
ATOM 469 O O . LEU A 1 71 ? -50.631 -8.289 80.385 1.00 87.12 71 LEU A O 1
ATOM 473 N N . ASP A 1 72 ? -51.839 -9.731 79.140 1.00 89.25 72 ASP A N 1
ATOM 474 C CA . ASP A 1 72 ? -53.042 -9.683 79.955 1.00 89.25 72 ASP A CA 1
ATOM 475 C C . ASP A 1 72 ? -52.969 -10.658 81.129 1.00 89.25 72 ASP A C 1
ATOM 477 O O . ASP A 1 72 ? -52.859 -11.876 80.984 1.00 89.25 72 ASP A O 1
ATOM 481 N N . THR A 1 73 ? -53.031 -10.115 82.343 1.00 89.81 73 THR A N 1
ATOM 482 C CA . THR A 1 73 ? -52.983 -10.897 83.577 1.00 89.81 73 THR A CA 1
ATOM 483 C C . THR A 1 73 ? -54.227 -10.644 84.417 1.00 89.81 73 THR A C 1
ATOM 485 O O . THR A 1 73 ? -54.502 -9.525 84.859 1.00 89.81 73 THR A O 1
ATOM 488 N N . LEU A 1 74 ? -54.964 -11.715 84.716 1.00 89.81 74 LEU A N 1
ATOM 489 C CA . LEU A 1 74 ? -56.039 -11.676 85.702 1.00 89.81 74 LEU A CA 1
ATOM 490 C C . LEU A 1 74 ? -55.429 -11.677 87.113 1.00 89.81 74 LEU A C 1
ATOM 492 O O . LEU A 1 74 ? -54.888 -12.683 87.570 1.00 89.81 74 LEU A O 1
ATOM 496 N N . LEU A 1 75 ? -55.493 -10.536 87.798 1.00 88.88 75 LEU A N 1
ATOM 497 C CA . LEU A 1 75 ? -55.006 -10.370 89.169 1.00 88.88 75 LEU A CA 1
ATOM 498 C C . LEU A 1 75 ? -56.148 -10.550 90.165 1.00 88.88 75 LEU A C 1
ATOM 500 O O . LEU A 1 75 ? -57.231 -10.030 89.930 1.00 88.88 75 LEU A O 1
ATOM 504 N N . GLY A 1 76 ? -55.877 -11.169 91.315 1.00 85.50 76 GLY A N 1
ATOM 505 C CA . GLY A 1 76 ? -56.909 -11.509 92.304 1.00 85.50 76 GLY A CA 1
ATOM 506 C C . GLY A 1 76 ? -57.641 -12.800 91.936 1.00 85.50 76 GLY A C 1
ATOM 507 O O . GLY A 1 76 ? -57.244 -13.504 91.007 1.00 85.50 76 GLY A O 1
ATOM 508 N N . ALA A 1 77 ? -58.702 -13.136 92.661 1.00 85.44 77 ALA A N 1
ATOM 509 C CA . ALA A 1 77 ? -59.506 -14.316 92.369 1.00 85.44 77 ALA A CA 1
ATOM 510 C C . ALA A 1 77 ? -60.998 -14.021 92.495 1.00 85.44 77 ALA A C 1
ATOM 512 O O . ALA A 1 77 ? -61.438 -13.260 93.353 1.00 85.44 77 ALA A O 1
ATOM 513 N N . ALA A 1 78 ? -61.796 -14.698 91.670 1.00 84.25 78 ALA A N 1
ATOM 514 C CA . ALA A 1 78 ? -63.249 -14.615 91.760 1.00 84.25 78 ALA A CA 1
ATOM 515 C C . ALA A 1 78 ? -63.778 -15.075 93.130 1.00 84.25 78 ALA A C 1
ATOM 517 O O . ALA A 1 78 ? -64.819 -14.610 93.558 1.00 84.25 78 ALA A O 1
ATOM 518 N N . ALA A 1 79 ? -63.050 -15.953 93.834 1.00 83.31 79 ALA A N 1
ATOM 519 C CA . ALA A 1 79 ? -63.414 -16.431 95.172 1.00 83.31 79 ALA A CA 1
ATOM 520 C C . ALA A 1 79 ? -63.149 -15.409 96.294 1.00 83.31 79 ALA A C 1
ATOM 522 O O . ALA A 1 79 ? -63.659 -15.573 97.399 1.00 83.31 79 ALA A O 1
ATOM 523 N N . THR A 1 80 ? -62.324 -14.395 96.028 1.00 84.88 80 THR A N 1
ATOM 524 C CA . THR A 1 80 ? -61.979 -13.314 96.964 1.00 84.88 80 THR A CA 1
ATOM 525 C C . THR A 1 80 ? -62.489 -11.958 96.490 1.00 84.88 80 THR A C 1
ATOM 527 O O . THR A 1 80 ? -62.165 -10.946 97.100 1.00 84.88 80 THR A O 1
ATOM 530 N N . CYS A 1 81 ? -63.282 -11.939 95.413 1.00 86.62 81 CYS A N 1
ATOM 531 C CA . CYS A 1 81 ? -63.955 -10.758 94.881 1.00 86.62 81 CYS A CA 1
ATOM 532 C C . CYS A 1 81 ? -63.036 -9.566 94.568 1.00 86.62 81 CYS A C 1
ATOM 534 O O . CYS A 1 81 ? -63.477 -8.431 94.438 1.00 86.62 81 CYS A O 1
ATOM 536 N N . ASP A 1 82 ? -61.743 -9.816 94.369 1.00 87.56 82 ASP A N 1
ATOM 537 C CA . ASP A 1 82 ? -60.722 -8.814 94.052 1.00 87.56 82 ASP A CA 1
ATOM 538 C C . ASP A 1 82 ? -60.156 -8.970 92.628 1.00 87.56 82 ASP A C 1
ATOM 540 O O . ASP A 1 82 ? -59.230 -8.244 92.233 1.00 87.56 82 ASP A O 1
ATOM 544 N N . ALA A 1 83 ? -60.737 -9.901 91.861 1.00 88.00 83 ALA A N 1
ATOM 545 C CA . ALA A 1 83 ? -60.388 -10.192 90.480 1.00 88.00 83 ALA A CA 1
ATOM 546 C C . ALA A 1 83 ? -60.520 -8.950 89.586 1.00 88.00 83 ALA A C 1
ATOM 548 O O . ALA A 1 83 ? -61.571 -8.314 89.501 1.00 88.00 83 ALA A O 1
ATOM 549 N N . ARG A 1 84 ? -59.435 -8.611 88.891 1.00 87.94 84 ARG A N 1
ATOM 550 C CA . ARG A 1 84 ? -59.367 -7.511 87.925 1.00 87.94 84 ARG A CA 1
ATOM 551 C C . ARG A 1 84 ? -58.419 -7.860 86.788 1.00 87.94 84 ARG A C 1
ATOM 553 O O . ARG A 1 84 ? -57.403 -8.517 87.003 1.00 87.94 84 ARG A O 1
ATOM 560 N N . CYS A 1 85 ? -58.724 -7.349 85.607 1.00 89.31 85 CYS A N 1
ATOM 561 C CA . CYS A 1 85 ? -57.824 -7.430 84.469 1.00 89.31 85 CYS A CA 1
ATOM 562 C C . CYS A 1 85 ? -56.758 -6.332 84.586 1.00 89.31 85 CYS A C 1
ATOM 564 O O . CYS A 1 85 ? -57.075 -5.182 84.907 1.00 89.31 85 CYS A O 1
ATOM 566 N N . ALA A 1 86 ? -55.498 -6.702 84.399 1.00 89.88 86 ALA A N 1
ATOM 567 C CA . ALA A 1 86 ? -54.388 -5.776 84.267 1.00 89.88 86 ALA A CA 1
ATOM 568 C C . ALA A 1 86 ? -53.598 -6.168 83.022 1.00 89.88 86 ALA A C 1
ATOM 570 O O . ALA A 1 86 ? -53.232 -7.333 82.888 1.00 89.88 86 ALA A O 1
ATOM 571 N N . SER A 1 87 ? -53.330 -5.196 82.159 1.00 89.50 87 SER A N 1
ATOM 572 C CA . SER A 1 87 ? -52.509 -5.374 80.970 1.00 89.50 87 SER A CA 1
ATOM 573 C C . SER A 1 87 ? -51.195 -4.606 81.118 1.00 89.50 87 SER A C 1
ATOM 575 O O . SER A 1 87 ? -51.141 -3.545 81.752 1.00 89.50 87 SER A O 1
ATOM 577 N N . ALA A 1 88 ? -50.110 -5.180 80.602 1.00 87.88 88 ALA A N 1
ATOM 578 C CA . ALA A 1 88 ? -48.790 -4.556 80.545 1.00 87.88 88 ALA A CA 1
ATOM 579 C C . ALA A 1 88 ? -48.259 -4.631 79.106 1.00 87.88 88 ALA A C 1
ATOM 581 O O . ALA A 1 88 ? -48.455 -5.665 78.472 1.00 87.88 88 ALA A O 1
ATOM 582 N N . PRO A 1 89 ? -47.607 -3.581 78.576 1.00 89.31 89 PRO A N 1
ATOM 583 C CA . PRO A 1 89 ? -47.077 -3.616 77.217 1.00 89.31 89 PRO A CA 1
ATOM 584 C C . PRO A 1 89 ? -45.986 -4.684 77.086 1.00 89.31 89 PRO A C 1
ATOM 586 O O . PRO A 1 89 ? -45.154 -4.846 77.984 1.00 89.31 89 PRO A O 1
ATOM 589 N N . ILE A 1 90 ? -45.991 -5.394 75.960 1.00 87.00 90 ILE A N 1
ATOM 590 C CA . ILE A 1 90 ? -44.874 -6.238 75.536 1.00 87.00 90 ILE A CA 1
ATOM 591 C C . ILE A 1 90 ? -43.864 -5.315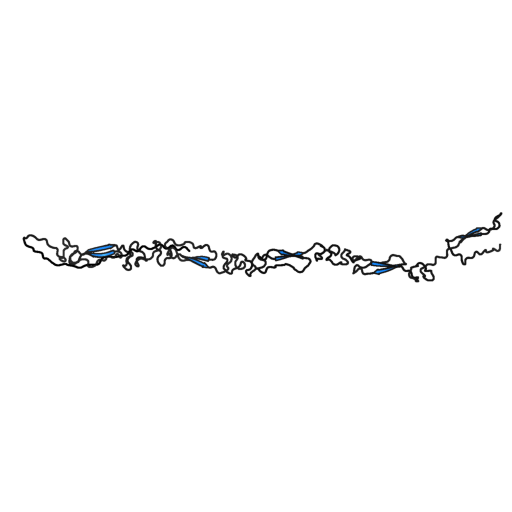 74.840 1.00 87.00 90 ILE A C 1
ATOM 593 O O . ILE A 1 90 ? -44.175 -4.706 73.823 1.00 87.00 90 ILE A O 1
ATOM 597 N N . GLU A 1 91 ? -42.679 -5.149 75.435 1.00 88.06 91 GLU A N 1
ATOM 598 C CA . GLU A 1 91 ? -41.584 -4.314 74.896 1.00 88.06 91 GLU A CA 1
ATOM 599 C C . GLU A 1 91 ? -40.392 -5.149 74.396 1.00 88.06 91 GLU A C 1
ATOM 601 O O . GLU A 1 91 ? -39.422 -4.606 73.872 1.00 88.06 91 GLU A O 1
ATOM 606 N N . ALA A 1 92 ? -40.417 -6.464 74.626 1.00 87.50 92 ALA A N 1
ATOM 607 C CA . ALA A 1 92 ? -39.370 -7.373 74.184 1.00 87.50 92 ALA A CA 1
ATOM 608 C C . ALA A 1 92 ? -39.771 -8.009 72.853 1.00 87.50 92 ALA A C 1
ATOM 610 O O . ALA A 1 92 ? -40.925 -8.382 72.697 1.00 87.50 92 ALA A O 1
ATOM 611 N N . CYS A 1 93 ? -38.802 -8.180 71.959 1.00 88.62 93 CYS A N 1
ATOM 612 C CA . CYS A 1 93 ? -38.963 -8.939 70.723 1.00 88.62 93 CYS A CA 1
ATOM 613 C C . CYS A 1 93 ? -38.956 -10.435 71.059 1.00 88.62 93 CYS A C 1
ATOM 615 O O . CYS A 1 93 ? -37.948 -10.932 71.587 1.00 88.62 93 CYS A O 1
ATOM 617 N N . VAL A 1 94 ? -40.080 -11.126 70.866 1.00 89.50 94 VAL A N 1
ATOM 618 C CA . VAL A 1 94 ? -40.262 -12.528 71.267 1.00 89.50 94 VAL A CA 1
ATOM 619 C C . VAL A 1 94 ? -40.989 -13.294 70.169 1.00 89.50 94 VAL A C 1
ATOM 621 O O . VAL A 1 94 ? -42.199 -13.210 70.038 1.00 89.50 94 VAL A O 1
ATOM 624 N N . ASP A 1 95 ? -40.249 -14.153 69.470 1.00 88.62 95 ASP A N 1
ATOM 625 C CA . ASP A 1 95 ? -40.788 -14.952 68.366 1.00 88.62 95 ASP A CA 1
ATOM 626 C C . ASP A 1 95 ? -42.062 -15.745 68.725 1.00 88.62 95 ASP A C 1
ATOM 628 O O . ASP A 1 95 ? -42.064 -16.595 69.630 1.00 88.62 95 ASP A O 1
ATOM 632 N N . GLY A 1 96 ? -43.112 -15.562 67.920 1.00 85.12 96 GLY A N 1
ATOM 633 C CA . GLY A 1 96 ? -44.328 -16.374 67.932 1.00 85.12 96 GLY A CA 1
ATOM 634 C C . GLY A 1 96 ? -45.299 -16.041 69.064 1.00 85.12 96 GLY A C 1
ATOM 635 O O . GLY A 1 96 ? -46.152 -16.879 69.390 1.00 85.12 96 GLY A O 1
ATOM 636 N N . ASP A 1 97 ? -45.163 -14.869 69.686 1.00 85.12 97 ASP A N 1
ATOM 637 C CA . ASP A 1 97 ? -46.096 -14.359 70.688 1.00 85.12 97 ASP A CA 1
ATOM 638 C C . ASP A 1 97 ? -47.280 -13.582 70.073 1.00 85.12 97 ASP A C 1
ATOM 640 O O . ASP A 1 97 ? -48.264 -13.300 70.763 1.00 85.12 97 ASP A O 1
ATOM 644 N N . GLY A 1 98 ? -47.250 -13.350 68.758 1.00 86.00 98 GLY A N 1
ATOM 645 C CA . GLY A 1 98 ? -48.290 -12.661 67.999 1.00 86.00 98 GLY A CA 1
ATOM 646 C C . GLY A 1 98 ? -48.184 -11.134 68.035 1.00 86.00 98 GLY A C 1
ATOM 647 O O . GLY A 1 98 ? -49.085 -10.468 67.513 1.00 86.00 98 GLY A O 1
ATOM 648 N N . CYS A 1 99 ? -47.135 -10.573 68.643 1.00 89.75 99 CYS A N 1
ATOM 649 C CA . CYS A 1 99 ? -46.896 -9.143 68.776 1.00 89.75 99 CYS A CA 1
ATOM 650 C C . CYS A 1 99 ? -45.609 -8.716 68.062 1.00 89.75 99 CYS A C 1
ATOM 652 O O . CYS A 1 99 ? -44.524 -9.150 68.398 1.00 89.75 99 CYS A O 1
ATOM 654 N N . CYS A 1 100 ? -45.710 -7.728 67.173 1.00 88.06 100 CYS A N 1
ATOM 655 C CA . CYS A 1 100 ? -44.539 -6.971 66.730 1.00 88.06 100 CYS A CA 1
ATOM 656 C C . CYS A 1 100 ? -44.384 -5.724 67.613 1.00 88.06 100 CYS A C 1
ATOM 658 O O . CYS A 1 100 ? -45.057 -4.713 67.382 1.00 88.06 100 CYS A O 1
ATOM 660 N N . ALA A 1 101 ? -43.557 -5.809 68.659 1.00 87.62 101 ALA A N 1
ATOM 661 C CA . ALA A 1 101 ? -43.329 -4.693 69.579 1.00 87.62 101 ALA A CA 1
ATOM 662 C C . ALA A 1 101 ? -42.529 -3.546 68.919 1.00 87.62 101 ALA A C 1
ATOM 664 O O . ALA A 1 101 ? -41.751 -3.754 67.988 1.00 87.62 101 ALA A O 1
ATOM 665 N N . ASP A 1 102 ? -42.713 -2.308 69.396 1.00 85.69 102 ASP A N 1
ATOM 666 C CA . ASP A 1 102 ? -42.048 -1.124 68.828 1.00 85.69 102 ASP A CA 1
ATOM 667 C C . ASP A 1 102 ? -40.513 -1.266 68.866 1.00 85.69 102 ASP A C 1
ATOM 669 O O . ASP A 1 102 ? -39.904 -1.371 69.931 1.00 85.69 102 ASP A O 1
ATOM 673 N N . GLY A 1 103 ? -39.879 -1.198 67.692 1.00 81.38 103 GLY A N 1
ATOM 674 C CA . GLY A 1 103 ? -38.429 -1.360 67.537 1.00 81.38 103 GLY A CA 1
ATOM 675 C C . GLY A 1 103 ? -37.968 -2.804 67.325 1.00 81.38 103 GLY A C 1
ATOM 676 O O . GLY A 1 103 ? -36.764 -3.020 67.180 1.00 81.38 103 GLY A O 1
ATOM 677 N N . CYS A 1 104 ? -38.898 -3.757 67.287 1.00 86.81 104 CYS A N 1
ATOM 678 C CA . CYS A 1 104 ? -38.664 -5.099 66.777 1.00 86.81 104 CYS A CA 1
ATOM 679 C C . CYS A 1 104 ? -38.834 -5.135 65.259 1.00 86.81 104 CYS A C 1
ATOM 681 O O . CYS A 1 104 ? -39.473 -4.275 64.649 1.00 86.81 104 CYS A O 1
ATOM 683 N N . ASP A 1 105 ? -38.210 -6.132 64.653 1.00 85.88 105 ASP A N 1
ATOM 684 C CA . ASP A 1 105 ? -38.124 -6.301 63.212 1.00 85.88 105 ASP A CA 1
ATOM 685 C C . ASP A 1 105 ? -38.104 -7.813 62.904 1.00 85.88 105 ASP A C 1
ATOM 687 O O . ASP A 1 105 ? -37.899 -8.613 63.815 1.00 85.88 105 ASP A O 1
ATOM 691 N N . VAL A 1 106 ? -38.275 -8.244 61.649 1.00 85.00 106 VAL A N 1
ATOM 692 C CA . VAL A 1 106 ? -38.425 -9.680 61.308 1.00 85.00 106 VAL A CA 1
ATOM 693 C C . VAL A 1 106 ? -37.212 -10.560 61.641 1.00 85.00 106 VAL A C 1
ATOM 695 O O . VAL A 1 106 ? -37.261 -11.773 61.476 1.00 85.00 106 VAL A O 1
ATOM 698 N N . THR A 1 107 ? -36.076 -9.970 62.014 1.00 84.12 107 THR A N 1
ATOM 699 C CA . THR A 1 107 ? -34.862 -10.692 62.428 1.00 84.12 107 THR A CA 1
ATOM 700 C C . THR A 1 107 ? -34.775 -10.891 63.936 1.00 84.12 107 THR A C 1
ATOM 702 O O . THR A 1 107 ? -33.961 -11.690 64.407 1.00 84.12 107 THR A O 1
ATOM 705 N N . THR A 1 108 ? -35.576 -10.138 64.684 1.00 87.31 108 THR A N 1
ATOM 706 C CA . THR A 1 108 ? -35.632 -10.159 66.147 1.00 87.31 108 THR A CA 1
ATOM 707 C C . THR A 1 108 ? -36.987 -10.614 66.675 1.00 87.31 108 THR A C 1
ATOM 709 O O . THR A 1 108 ? -37.052 -10.984 67.845 1.00 87.31 108 THR A O 1
ATOM 712 N N . ASP A 1 109 ? -38.019 -10.584 65.827 1.00 87.56 109 ASP A N 1
ATOM 713 C CA . ASP A 1 109 ? -39.380 -11.012 66.113 1.00 87.56 109 ASP A CA 1
ATOM 714 C C . ASP A 1 109 ? -40.088 -11.517 64.839 1.00 87.56 109 ASP A C 1
ATOM 716 O O . ASP A 1 109 ? -40.375 -10.747 63.915 1.00 87.56 109 ASP A O 1
ATOM 720 N N . ASP A 1 110 ? -40.380 -12.818 64.783 1.00 87.31 110 ASP A N 1
ATOM 721 C CA . ASP A 1 110 ? -41.066 -13.458 63.648 1.00 87.31 110 ASP A CA 1
ATOM 722 C C . ASP A 1 110 ? -42.530 -12.988 63.441 1.00 87.31 110 ASP A C 1
ATOM 724 O O . ASP A 1 110 ? -43.128 -13.296 62.402 1.00 87.31 110 ASP A O 1
ATOM 728 N N . ASP A 1 111 ? -43.122 -12.243 64.385 1.00 87.38 111 ASP A N 1
ATOM 729 C CA . ASP A 1 111 ? -44.458 -11.647 64.246 1.00 87.38 111 ASP A CA 1
ATOM 730 C C . ASP A 1 111 ? -44.436 -10.274 63.544 1.00 87.38 111 ASP A C 1
ATOM 732 O O . ASP A 1 111 ? -45.486 -9.743 63.152 1.00 87.38 111 ASP A O 1
ATOM 736 N N . CYS A 1 112 ? -43.249 -9.706 63.310 1.00 86.62 112 CYS A N 1
ATOM 737 C CA . CYS A 1 112 ? -43.074 -8.513 62.490 1.00 86.62 112 CYS A CA 1
ATOM 738 C C . CYS A 1 112 ? -43.157 -8.818 60.984 1.00 86.62 112 CYS A C 1
ATOM 740 O O . CYS A 1 112 ? -42.831 -9.902 60.500 1.00 86.62 112 CYS A O 1
ATOM 742 N N . SER A 1 113 ? -43.573 -7.822 60.194 1.00 84.56 113 SER A N 1
ATOM 743 C CA . SER A 1 113 ? -43.576 -7.897 58.727 1.00 84.56 113 SER A CA 1
ATOM 744 C C . SER A 1 113 ? -42.474 -7.028 58.138 1.00 84.56 113 SER A C 1
ATOM 746 O O . SER A 1 113 ? -42.358 -5.874 58.541 1.00 84.56 113 SER A O 1
ATOM 748 N N . ALA A 1 114 ? -41.745 -7.541 57.143 1.00 81.75 114 ALA A N 1
ATOM 749 C CA . ALA A 1 114 ? -40.663 -6.792 56.511 1.00 81.75 114 ALA A CA 1
ATOM 750 C C . ALA A 1 114 ? -41.191 -5.524 55.831 1.00 81.75 114 ALA A C 1
ATOM 752 O O . ALA A 1 114 ? -42.202 -5.576 55.111 1.00 81.75 114 ALA A O 1
ATOM 753 N N . SER A 1 115 ? -40.527 -4.394 56.071 1.00 84.25 115 SER A N 1
ATOM 754 C CA . SER A 1 115 ? -40.972 -3.096 55.581 1.00 84.25 115 SER A CA 1
ATOM 755 C C . SER A 1 115 ? -39.838 -2.259 55.010 1.00 84.25 115 SER A C 1
ATOM 757 O O . SER A 1 115 ? -38.934 -1.828 55.703 1.00 84.25 115 SER A O 1
ATOM 759 N N . CYS A 1 116 ? -39.977 -1.912 53.734 1.00 87.25 116 CYS A N 1
ATOM 760 C CA . CYS A 1 116 ? -39.000 -1.082 53.051 1.00 87.25 116 CYS A CA 1
ATOM 761 C C . CYS A 1 116 ? -38.924 0.335 53.650 1.00 87.25 116 CYS A C 1
ATOM 763 O O . CYS A 1 116 ? -39.913 1.077 53.643 1.00 87.25 116 CYS A O 1
ATOM 765 N N . GLY A 1 117 ? -37.725 0.735 54.063 1.00 86.19 117 GLY A N 1
ATOM 766 C CA . GLY A 1 117 ? -37.373 2.029 54.642 1.00 86.19 117 GLY A CA 1
ATOM 767 C C . GLY A 1 117 ? -37.349 2.062 56.175 1.00 86.19 117 GLY A C 1
ATOM 768 O O . GLY A 1 117 ? -37.500 3.156 56.728 1.00 86.19 117 GLY A O 1
ATOM 769 N N . ASP A 1 118 ? -37.217 0.921 56.857 1.00 85.00 118 ASP A N 1
ATOM 770 C CA . ASP A 1 118 ? -37.277 0.817 58.326 1.00 85.00 118 ASP A CA 1
ATOM 771 C C . ASP A 1 118 ? -35.912 0.866 59.043 1.00 85.00 118 ASP A C 1
ATOM 773 O O . ASP A 1 118 ? -35.846 0.980 60.269 1.00 85.00 118 ASP A O 1
ATOM 777 N N . GLY A 1 119 ? -34.817 0.913 58.289 1.00 85.56 119 GLY A N 1
ATOM 778 C CA . GLY A 1 119 ? -33.437 0.949 58.769 1.00 85.56 119 GLY A CA 1
ATOM 779 C C . GLY A 1 119 ? -32.730 -0.415 58.767 1.00 85.56 119 GLY A C 1
ATOM 780 O O . GLY A 1 119 ? -31.541 -0.458 59.114 1.00 85.56 119 GLY A O 1
ATOM 781 N N . VAL A 1 120 ? -33.411 -1.512 58.408 1.00 84.62 120 VAL A N 1
ATOM 782 C CA . VAL A 1 120 ? -32.884 -2.880 58.427 1.00 84.62 120 VAL A CA 1
ATOM 783 C C . VAL A 1 120 ? -33.119 -3.575 57.081 1.00 84.62 120 VAL A C 1
ATOM 785 O O . VAL A 1 120 ? -34.229 -3.651 56.591 1.00 84.62 120 VAL A O 1
ATOM 788 N N . VAL A 1 121 ? -32.072 -4.166 56.486 1.00 87.12 121 VAL A N 1
ATOM 789 C CA . VAL A 1 121 ? -32.231 -4.990 55.268 1.00 87.12 121 VAL A CA 1
ATOM 790 C C . VAL A 1 121 ? -32.666 -6.400 55.658 1.00 87.12 121 VAL A C 1
ATOM 792 O O . VAL A 1 121 ? -31.867 -7.172 56.200 1.00 87.12 121 VAL A O 1
ATOM 795 N N . GLN A 1 122 ? -33.909 -6.754 55.347 1.00 85.19 122 GLN A N 1
ATOM 796 C CA . GLN A 1 122 ? -34.536 -8.009 55.765 1.00 85.19 122 GLN A CA 1
ATOM 797 C C . GLN A 1 122 ? -34.928 -8.873 54.564 1.00 85.19 122 GLN A C 1
ATOM 799 O O . GLN A 1 122 ? -35.332 -8.335 53.547 1.00 85.19 122 GLN A O 1
ATOM 804 N N . PRO A 1 123 ? -34.891 -10.214 54.604 1.00 83.88 123 PRO A N 1
ATOM 805 C CA . PRO A 1 123 ? -35.330 -11.018 53.458 1.00 83.88 123 PRO A CA 1
ATOM 806 C C . PRO A 1 123 ? -36.814 -10.754 53.102 1.00 83.88 123 PRO A C 1
ATOM 808 O O . PRO A 1 123 ? -37.660 -10.881 53.986 1.00 83.88 123 PRO A O 1
ATOM 811 N N . PRO A 1 124 ? -37.182 -10.458 51.832 1.00 79.81 124 PRO A N 1
ATOM 812 C CA . PRO A 1 124 ? -36.411 -10.603 50.587 1.00 79.81 124 PRO A CA 1
ATOM 813 C C . PRO A 1 124 ? -35.747 -9.313 50.049 1.00 79.81 124 PRO A C 1
ATOM 81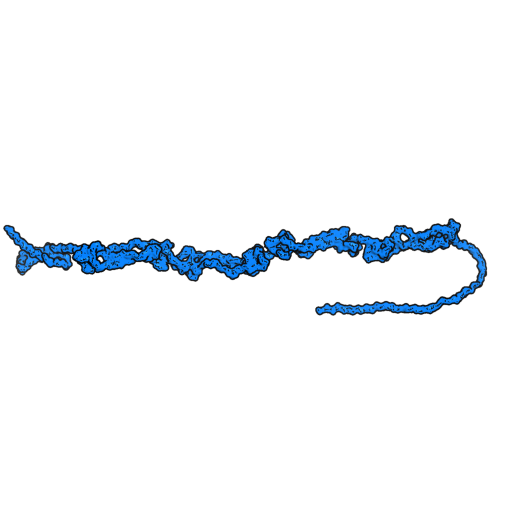5 O O . PRO A 1 124 ? -35.444 -9.232 48.858 1.00 79.81 124 PRO A O 1
ATOM 818 N N . GLU A 1 125 ? -35.561 -8.296 50.876 1.00 89.44 125 GLU A N 1
ATOM 819 C CA . GLU A 1 125 ? -34.933 -7.024 50.528 1.00 89.44 125 GLU A CA 1
ATOM 820 C C . GLU A 1 125 ? -33.439 -7.168 50.196 1.00 89.44 125 GLU A C 1
ATOM 822 O O . GLU A 1 125 ? -32.727 -8.063 50.654 1.00 89.44 125 GLU A O 1
ATOM 827 N N . THR A 1 126 ? -32.959 -6.240 49.373 1.00 91.31 126 THR A N 1
ATOM 828 C CA . THR A 1 126 ? -31.558 -6.113 48.921 1.00 91.31 126 THR A CA 1
ATOM 829 C C . THR A 1 126 ? -30.941 -4.775 49.326 1.00 91.31 126 THR A C 1
ATOM 831 O O . THR A 1 126 ? -29.726 -4.602 49.262 1.00 91.31 126 THR A O 1
ATOM 834 N N . CYS A 1 127 ? -31.784 -3.826 49.713 1.00 90.56 127 CYS A N 1
ATOM 835 C CA . CYS A 1 127 ? -31.489 -2.468 50.145 1.00 90.56 127 CYS A CA 1
ATOM 836 C C . CYS A 1 127 ? -32.664 -2.004 51.006 1.00 90.56 127 CYS A C 1
ATOM 838 O O . CYS A 1 127 ? -33.699 -2.656 50.991 1.00 90.56 127 CYS A O 1
ATOM 840 N N . ASP A 1 128 ? -32.525 -0.883 51.705 1.00 88.75 128 ASP A N 1
ATOM 841 C CA . ASP A 1 128 ? -33.546 -0.417 52.638 1.00 88.75 128 ASP A CA 1
ATOM 842 C C . ASP A 1 128 ? -33.717 1.112 52.545 1.00 88.75 128 ASP A C 1
ATOM 844 O O . ASP A 1 128 ? -33.050 1.895 53.214 1.00 88.75 128 ASP A O 1
ATOM 848 N N . GLY A 1 129 ? -34.498 1.559 51.556 1.00 83.44 129 GLY A N 1
ATOM 849 C CA . GLY A 1 129 ? -34.669 2.979 51.203 1.00 83.44 129 GLY A CA 1
ATOM 850 C C . GLY A 1 129 ? -33.479 3.617 50.464 1.00 83.44 129 GLY A C 1
ATOM 851 O O . GLY A 1 129 ? -33.685 4.375 49.515 1.00 83.44 129 GLY A O 1
ATOM 852 N N . ASP A 1 130 ? -32.247 3.237 50.803 1.00 89.06 130 ASP A N 1
ATOM 853 C CA . ASP A 1 130 ? -30.997 3.690 50.169 1.00 89.06 130 ASP A CA 1
ATOM 854 C C . ASP A 1 130 ? -30.603 2.831 48.952 1.00 89.06 130 ASP A C 1
ATOM 856 O O . ASP A 1 130 ? -29.447 2.453 48.740 1.00 89.06 130 ASP A O 1
ATOM 860 N N . CYS A 1 131 ? -31.592 2.476 48.137 1.00 91.56 131 CYS A N 1
ATOM 861 C CA . CYS A 1 131 ? -31.388 1.628 46.972 1.00 91.56 131 CYS A CA 1
ATOM 862 C C . CYS A 1 131 ? -30.631 2.352 45.838 1.00 91.56 131 CYS A C 1
ATOM 864 O O . CYS A 1 131 ? -30.835 3.553 45.623 1.00 91.56 131 CYS A O 1
ATOM 866 N N . PRO A 1 132 ? -29.804 1.636 45.049 1.00 90.19 132 PRO A N 1
ATOM 867 C CA . PRO A 1 132 ? -29.116 2.224 43.904 1.00 90.19 132 PRO A CA 1
ATOM 868 C C . PRO A 1 132 ? -30.121 2.776 42.883 1.00 90.19 132 PRO A C 1
ATOM 870 O O . PRO A 1 132 ? -31.115 2.131 42.551 1.00 90.19 132 PRO A O 1
ATOM 873 N N . SER A 1 133 ? -29.859 3.987 42.384 1.00 88.62 133 SER A N 1
ATOM 874 C CA . SER A 1 133 ? -30.694 4.663 41.375 1.00 88.62 133 SER A CA 1
ATOM 875 C C . SER A 1 133 ? -30.104 4.616 39.963 1.00 88.62 133 SER A C 1
ATOM 877 O O . SER A 1 133 ? -30.816 4.852 38.989 1.00 88.62 133 SER A O 1
ATOM 879 N N . ALA A 1 134 ? -28.820 4.278 39.854 1.00 90.12 134 ALA A N 1
ATOM 880 C CA . ALA A 1 134 ? -28.110 4.007 38.616 1.00 90.12 134 ALA A CA 1
ATOM 881 C C . ALA A 1 134 ? -27.099 2.884 38.865 1.00 90.12 134 ALA A C 1
ATOM 883 O O . ALA A 1 134 ? -26.571 2.755 39.973 1.00 90.12 134 ALA A O 1
ATOM 884 N N . CYS A 1 135 ? -26.846 2.094 37.830 1.00 90.50 135 CYS A N 1
ATOM 885 C CA . CYS A 1 135 ? -25.848 1.039 37.818 1.00 90.50 135 CYS A CA 1
ATOM 886 C C . CYS A 1 135 ? -24.949 1.338 36.626 1.00 90.50 135 CYS A C 1
ATOM 888 O O . CYS A 1 135 ? -25.385 1.185 35.493 1.00 90.50 135 CYS A O 1
ATOM 890 N N . ASP A 1 136 ? -23.775 1.880 36.912 1.00 92.25 136 ASP A N 1
ATOM 891 C CA . ASP A 1 136 ? -22.680 2.056 35.965 1.00 92.25 136 ASP A CA 1
ATOM 892 C C . ASP A 1 136 ? -21.430 1.615 36.724 1.00 92.25 136 ASP A C 1
ATOM 894 O O . ASP A 1 136 ? -21.073 2.233 37.737 1.00 92.25 136 ASP A O 1
ATOM 898 N N . ASP A 1 137 ? -20.840 0.490 36.329 1.00 91.31 137 ASP A N 1
ATOM 899 C CA . ASP A 1 137 ? -19.616 -0.021 36.952 1.00 91.31 137 ASP A CA 1
ATOM 900 C C . ASP A 1 137 ? -18.332 0.539 36.310 1.00 91.31 137 ASP A C 1
ATOM 902 O O . ASP A 1 137 ? -17.224 0.277 36.796 1.00 91.31 137 ASP A O 1
ATOM 906 N N . GLY A 1 138 ? -18.470 1.365 35.267 1.00 90.94 138 GLY A N 1
ATOM 907 C CA . GLY A 1 138 ? -17.374 1.961 34.514 1.00 90.94 138 GLY A CA 1
ATOM 908 C C . GLY A 1 138 ? -16.648 0.989 33.580 1.00 90.94 138 GLY A C 1
ATOM 909 O O . GLY A 1 138 ? -15.591 1.347 33.048 1.00 90.94 138 GLY A O 1
ATOM 910 N N . VAL A 1 139 ? -17.164 -0.226 33.380 1.00 91.62 139 VAL A N 1
ATOM 911 C CA . VAL A 1 139 ? -16.636 -1.208 32.434 1.00 91.62 139 VAL A CA 1
ATOM 912 C C . VAL A 1 139 ? -17.465 -1.145 31.153 1.00 91.62 139 VAL A C 1
ATOM 914 O O . VAL A 1 139 ? -18.639 -1.470 31.122 1.00 91.62 139 VAL A O 1
ATOM 917 N N . ALA A 1 140 ? -16.845 -0.750 30.040 1.00 90.12 140 ALA A N 1
ATOM 918 C CA . ALA A 1 140 ? -17.581 -0.580 28.782 1.00 90.12 140 ALA A CA 1
ATOM 919 C C . ALA A 1 140 ? -18.220 -1.884 28.258 1.00 90.12 140 ALA A C 1
ATOM 921 O O . ALA A 1 140 ? -19.255 -1.850 27.607 1.00 90.12 140 ALA A O 1
ATOM 922 N N . CYS A 1 141 ? -17.611 -3.036 28.555 1.00 94.25 141 CYS A N 1
ATOM 923 C CA . CYS A 1 141 ? -18.063 -4.350 28.093 1.00 94.25 141 CYS A CA 1
ATOM 924 C C . CYS A 1 141 ? -19.029 -5.064 29.048 1.00 94.25 141 CYS A C 1
ATOM 926 O O . CYS A 1 141 ? -19.101 -6.298 29.057 1.00 94.25 141 CYS A O 1
ATOM 928 N N . THR A 1 142 ? -19.771 -4.309 29.852 1.00 94.19 142 THR A N 1
ATOM 929 C CA . THR A 1 142 ? -20.876 -4.818 30.663 1.00 94.19 142 THR A CA 1
ATOM 930 C C . THR A 1 142 ? -22.155 -4.060 30.334 1.00 94.19 142 THR A C 1
ATOM 932 O O . THR A 1 142 ? -22.199 -2.840 30.210 1.00 94.19 142 THR A O 1
ATOM 935 N N . ALA A 1 143 ? -23.224 -4.823 30.122 1.00 91.69 143 ALA A N 1
ATOM 936 C CA . ALA A 1 143 ? -24.567 -4.295 30.030 1.00 91.69 143 ALA A CA 1
ATOM 937 C C . ALA A 1 143 ? -25.104 -4.129 31.452 1.00 91.69 143 ALA A C 1
ATOM 939 O O . ALA A 1 143 ? -25.466 -5.110 32.116 1.00 91.69 143 ALA A O 1
ATOM 940 N N . ASP A 1 144 ? -25.154 -2.877 31.889 1.00 93.94 144 ASP A N 1
ATOM 941 C CA . ASP A 1 144 ? -25.509 -2.527 33.253 1.00 93.94 144 ASP A CA 1
ATOM 942 C C . ASP A 1 144 ? -27.010 -2.263 33.362 1.00 93.94 144 ASP A C 1
ATOM 944 O O . ASP A 1 144 ? -27.594 -1.442 32.648 1.00 93.94 144 ASP A O 1
ATOM 948 N N . ALA A 1 145 ? -27.665 -2.980 34.269 1.00 93.69 145 ALA A N 1
ATOM 949 C CA . ALA A 1 145 ? -29.100 -2.892 34.469 1.00 93.69 145 ALA A CA 1
ATOM 950 C C . ALA A 1 145 ? -29.441 -2.809 35.955 1.00 93.69 145 ALA A C 1
ATOM 952 O O . ALA A 1 145 ? -29.063 -3.668 36.753 1.00 93.69 145 ALA A O 1
ATOM 953 N N . LEU A 1 146 ? -30.237 -1.803 36.319 1.00 93.56 146 LEU A N 1
ATOM 954 C CA . LEU A 1 146 ? -30.925 -1.784 37.604 1.00 93.56 146 LEU A CA 1
ATOM 955 C C . LEU A 1 146 ? -32.116 -2.747 37.525 1.00 93.56 146 LEU A C 1
ATOM 957 O O . LEU A 1 146 ? -33.073 -2.507 36.785 1.00 93.56 146 LEU A O 1
ATOM 961 N N . VAL A 1 147 ? -32.047 -3.844 38.272 1.00 92.94 147 VAL A N 1
ATOM 962 C CA . VAL A 1 147 ? -33.132 -4.823 38.400 1.00 92.94 147 VAL A CA 1
ATOM 963 C C . VAL A 1 147 ? -33.868 -4.621 39.721 1.00 92.94 147 VAL A C 1
ATOM 965 O O . VAL A 1 147 ? -33.297 -4.117 40.682 1.00 92.94 147 VAL A O 1
ATOM 968 N N . GLY A 1 148 ? -35.145 -5.008 39.777 1.00 90.38 148 GLY A N 1
ATOM 969 C CA . GLY A 1 148 ? -36.004 -4.760 40.940 1.00 90.38 148 GLY A CA 1
ATOM 970 C C . GLY A 1 148 ? -36.475 -3.306 41.038 1.00 90.38 148 GLY A C 1
ATOM 971 O O . GLY A 1 148 ? -36.461 -2.565 40.055 1.00 90.38 148 GLY A O 1
ATOM 972 N N . ALA A 1 149 ? -36.957 -2.902 42.213 1.00 91.19 149 ALA A N 1
ATOM 973 C CA . ALA A 1 149 ? -37.452 -1.548 42.448 1.00 91.19 149 ALA A CA 1
ATOM 974 C C . ALA A 1 149 ? -37.114 -1.058 43.857 1.00 91.19 149 ALA A C 1
ATOM 976 O O . ALA A 1 149 ? -37.247 -1.798 44.834 1.00 91.19 149 ALA A O 1
ATOM 977 N N . ALA A 1 150 ? -36.754 0.224 43.961 1.00 90.75 150 ALA A N 1
ATOM 978 C CA . ALA A 1 150 ? -36.501 0.876 45.243 1.00 90.75 150 ALA A CA 1
ATOM 979 C C . ALA A 1 150 ? -37.753 0.888 46.138 1.00 90.75 150 ALA A C 1
ATOM 981 O O . ALA A 1 150 ? -37.645 0.726 47.343 1.00 90.75 150 ALA A O 1
ATOM 982 N N . SER A 1 151 ? -38.953 0.993 45.551 1.00 89.12 151 SER A N 1
ATOM 983 C CA . SER A 1 151 ? -40.227 0.996 46.290 1.00 89.12 151 SER A CA 1
ATOM 984 C C . SER A 1 151 ? -40.565 -0.327 46.979 1.00 89.12 151 SER A C 1
ATOM 986 O O . SER A 1 151 ? -41.462 -0.363 47.811 1.00 89.12 151 SER A O 1
ATOM 988 N N . SER A 1 152 ? -39.920 -1.420 46.576 1.00 88.94 152 SER A N 1
ATOM 989 C CA . SER A 1 152 ? -40.072 -2.741 47.187 1.00 88.94 152 SER A CA 1
ATOM 990 C C . SER A 1 152 ? -38.753 -3.253 47.757 1.00 88.94 152 SER A C 1
ATOM 992 O O . SER A 1 152 ? -38.614 -4.458 47.941 1.00 88.94 152 SER A O 1
ATOM 994 N N . CYS A 1 153 ? -37.773 -2.359 47.950 1.00 91.31 153 CYS A N 1
ATOM 995 C CA . CYS A 1 153 ? -36.460 -2.681 48.503 1.00 91.31 153 CYS A CA 1
ATOM 996 C C . CYS A 1 153 ? -35.759 -3.870 47.812 1.00 91.31 153 CYS A C 1
ATOM 998 O O . CYS A 1 153 ? -34.912 -4.558 48.371 1.00 91.31 153 CYS A O 1
ATOM 1000 N N . SER A 1 154 ? -36.087 -4.095 46.538 1.00 92.50 154 SER A N 1
ATOM 1001 C CA . SER A 1 154 ? -35.581 -5.203 45.714 1.00 92.50 154 SER A CA 1
ATOM 1002 C C . SER A 1 154 ? -34.572 -4.739 44.661 1.00 92.50 154 SER A C 1
ATOM 1004 O O . SER A 1 154 ? -34.149 -5.519 43.811 1.00 92.50 154 SER A O 1
ATOM 1006 N N . ALA A 1 155 ? -34.252 -3.442 44.666 1.00 92.88 155 ALA A N 1
ATOM 1007 C CA . ALA A 1 155 ? -33.366 -2.828 43.694 1.00 92.88 155 ALA A CA 1
ATOM 1008 C C . ALA A 1 155 ? -31.925 -3.325 43.872 1.00 92.88 155 ALA A C 1
ATOM 1010 O O . ALA A 1 155 ? -31.331 -3.207 44.942 1.00 92.88 155 ALA A O 1
ATOM 1011 N N . SER A 1 156 ? -31.357 -3.853 42.794 1.00 92.81 156 SER A N 1
ATOM 1012 C CA . SER A 1 156 ? -30.002 -4.393 42.750 1.00 92.81 156 SER A CA 1
ATOM 1013 C C . SER A 1 156 ? -29.390 -4.165 41.370 1.00 92.81 156 SER A C 1
ATOM 1015 O O . SER A 1 156 ? -30.109 -4.068 40.375 1.00 92.81 156 SER A O 1
ATOM 1017 N N . CYS A 1 157 ? -28.066 -4.074 41.294 1.00 94.62 157 CYS A N 1
ATOM 1018 C CA . CYS A 1 157 ? -27.374 -3.934 40.018 1.00 94.62 157 CYS A CA 1
ATOM 1019 C C . CYS A 1 157 ? -27.057 -5.303 39.412 1.00 94.62 157 CYS A C 1
ATOM 1021 O O . CYS A 1 157 ? -26.537 -6.196 40.080 1.00 94.62 157 CYS A O 1
ATOM 1023 N N . SER A 1 158 ? -27.358 -5.447 38.126 1.00 94.25 158 SER A N 1
ATOM 1024 C CA . SER A 1 158 ? -26.981 -6.582 37.296 1.00 94.25 158 SER A CA 1
ATOM 1025 C C . SER A 1 158 ? -26.005 -6.104 36.227 1.00 94.25 158 SER A C 1
ATOM 1027 O O . SER A 1 158 ? -26.290 -5.133 35.533 1.00 94.25 158 SER A O 1
ATOM 1029 N N . PHE A 1 159 ? -24.876 -6.798 36.105 1.00 94.56 159 PHE A N 1
ATOM 1030 C CA . PHE A 1 159 ? -23.819 -6.506 35.139 1.00 94.56 159 PHE A CA 1
ATOM 1031 C C . PHE A 1 159 ? -23.635 -7.750 34.273 1.00 94.56 159 PHE A C 1
ATOM 1033 O O . PHE A 1 159 ? -23.160 -8.784 34.757 1.00 94.56 159 PHE A O 1
ATOM 1040 N N . VAL A 1 160 ? -24.096 -7.701 33.024 1.00 92.88 160 VAL A N 1
ATOM 1041 C CA . VAL A 1 160 ? -24.025 -8.844 32.102 1.00 92.88 160 VAL A CA 1
ATOM 1042 C C . VAL A 1 160 ? -22.902 -8.600 31.094 1.00 92.88 160 VAL A C 1
ATOM 1044 O O . VAL A 1 160 ? -22.948 -7.579 30.415 1.00 92.88 160 VAL A O 1
ATOM 1047 N N . PRO A 1 161 ? -21.911 -9.500 30.956 1.00 93.38 161 PRO A N 1
ATOM 1048 C CA . PRO A 1 161 ? -20.852 -9.340 29.963 1.00 93.38 161 PRO A CA 1
ATOM 1049 C C . PRO A 1 161 ? -21.402 -9.204 28.539 1.00 93.38 161 PRO A C 1
ATOM 1051 O O . PRO A 1 161 ? -22.312 -9.938 28.143 1.00 93.38 161 PRO A O 1
ATOM 1054 N N . ILE A 1 162 ? -20.828 -8.282 27.769 1.00 91.00 162 ILE A N 1
ATOM 1055 C CA . ILE A 1 162 ? -21.063 -8.158 26.331 1.00 91.00 162 ILE A CA 1
ATOM 1056 C C . ILE A 1 162 ? -20.014 -9.019 25.617 1.00 91.00 162 ILE A C 1
ATOM 1058 O O . ILE A 1 162 ? -18.835 -8.684 25.588 1.00 91.00 162 ILE A O 1
ATOM 1062 N N . ASP A 1 163 ? -20.451 -10.155 25.067 1.00 92.12 163 ASP A N 1
ATOM 1063 C CA . ASP A 1 163 ? -19.589 -11.097 24.327 1.00 92.12 163 ASP A CA 1
ATOM 1064 C C . ASP A 1 163 ? -19.744 -10.982 22.796 1.00 92.12 163 ASP A C 1
ATOM 1066 O O . ASP A 1 163 ? -19.042 -11.648 22.033 1.00 92.12 163 ASP A O 1
ATOM 1070 N N . ALA A 1 164 ? -20.722 -10.202 22.327 1.00 92.06 164 ALA A N 1
ATOM 1071 C CA . ALA A 1 164 ? -20.986 -10.008 20.906 1.00 92.06 164 ALA A CA 1
ATOM 1072 C C . ALA A 1 164 ? -20.196 -8.809 20.371 1.00 92.06 164 ALA A C 1
ATOM 1074 O O . ALA A 1 164 ? -20.092 -7.803 21.055 1.00 92.06 164 ALA A O 1
ATOM 1075 N N . CYS A 1 165 ? -19.712 -8.907 19.131 1.00 93.62 165 CYS A N 1
ATOM 1076 C CA . CYS A 1 165 ? -19.121 -7.775 18.413 1.00 93.62 165 CYS A CA 1
ATOM 1077 C C . CYS A 1 165 ? -20.247 -6.881 17.884 1.00 93.62 165 CYS A C 1
ATOM 1079 O O . CYS A 1 165 ? -20.994 -7.320 16.997 1.00 93.62 165 CYS A O 1
ATOM 1081 N N . VAL A 1 166 ? -20.416 -5.686 18.444 1.00 93.75 166 VAL A N 1
ATOM 1082 C CA . VAL A 1 166 ? -21.514 -4.769 18.119 1.00 93.75 166 VAL A CA 1
ATOM 1083 C C . VAL A 1 166 ? -20.966 -3.352 17.987 1.00 93.75 166 VAL A C 1
ATOM 1085 O O . VAL A 1 166 ? -20.844 -2.633 18.965 1.00 93.75 166 VAL A O 1
ATOM 1088 N N . SER A 1 167 ? -20.744 -2.906 16.749 1.00 92.50 167 SER A N 1
ATOM 1089 C CA . SER A 1 167 ? -20.219 -1.562 16.493 1.00 92.50 167 SER A CA 1
ATOM 1090 C C . SER A 1 167 ? -21.047 -0.445 17.143 1.00 92.50 167 SER A C 1
ATOM 1092 O O . SER A 1 167 ? -22.264 -0.345 16.929 1.00 92.50 167 SER A O 1
ATOM 1094 N N . GLY A 1 168 ? -20.355 0.473 17.815 1.00 90.19 168 GLY A N 1
ATOM 1095 C CA . GLY A 1 168 ? -20.899 1.702 18.385 1.00 90.19 168 GLY A CA 1
ATOM 1096 C C . GLY A 1 168 ? -21.504 1.536 19.779 1.00 90.19 168 GLY A C 1
ATOM 1097 O O . GLY A 1 168 ? -22.209 2.446 20.228 1.00 90.19 168 GLY A O 1
ATOM 1098 N N . ASP A 1 169 ? -21.276 0.402 20.443 1.00 90.00 169 ASP A N 1
ATOM 1099 C CA . ASP A 1 169 ? -21.670 0.179 21.834 1.00 90.00 169 ASP A CA 1
ATOM 1100 C C . ASP A 1 169 ? -20.570 0.579 22.839 1.00 90.00 169 ASP A C 1
ATOM 1102 O O . ASP A 1 169 ? -20.827 0.655 24.041 1.00 90.00 169 ASP A O 1
ATOM 1106 N N . GLY A 1 170 ? -19.382 0.938 22.344 1.00 90.31 170 GLY A N 1
ATOM 1107 C CA . GLY A 1 170 ? -18.236 1.357 23.145 1.00 90.31 170 GLY A CA 1
ATOM 1108 C C . GLY A 1 170 ? -17.423 0.195 23.721 1.00 90.31 170 GLY A C 1
ATOM 1109 O O . GLY A 1 170 ? -16.464 0.448 24.458 1.00 90.31 170 GLY A O 1
ATOM 1110 N N . CYS A 1 171 ? -17.773 -1.055 23.408 1.00 94.12 171 CYS A N 1
ATOM 1111 C CA . CYS A 1 171 ? -17.113 -2.259 23.886 1.00 94.12 171 CYS A CA 1
ATOM 1112 C C . CYS A 1 171 ? -16.354 -2.970 22.761 1.00 94.12 171 CYS A C 1
ATOM 1114 O O . CYS A 1 171 ? -16.927 -3.437 21.791 1.00 94.12 171 CYS A O 1
ATOM 1116 N N . CYS A 1 172 ? -15.057 -3.202 22.966 1.00 93.75 172 CYS A N 1
ATOM 1117 C CA . CYS A 1 172 ? -14.324 -4.191 22.180 1.00 93.75 172 CYS A CA 1
ATOM 1118 C C . CYS A 1 172 ? -14.322 -5.542 22.913 1.00 93.75 172 CYS A C 1
ATOM 1120 O O . CYS A 1 172 ? -13.458 -5.803 23.761 1.00 93.75 172 CYS A O 1
ATOM 1122 N N . ALA A 1 173 ? -15.309 -6.393 22.619 1.00 93.25 173 ALA A N 1
ATOM 1123 C CA . ALA A 1 173 ? -15.457 -7.692 23.275 1.00 93.25 173 ALA A CA 1
ATOM 1124 C C . ALA A 1 173 ? -14.330 -8.686 22.889 1.00 93.25 173 ALA A C 1
ATOM 1126 O O . ALA A 1 173 ? -13.756 -8.606 21.796 1.00 93.25 173 ALA A O 1
ATOM 1127 N N . PRO A 1 174 ? -13.983 -9.666 23.752 1.00 90.62 174 PRO A N 1
ATOM 1128 C CA . PRO A 1 174 ? -12.927 -10.633 23.455 1.00 90.62 174 PRO A CA 1
ATOM 1129 C C . PRO A 1 174 ? -13.181 -11.429 22.164 1.00 90.62 174 PRO A C 1
ATOM 1131 O O . PRO A 1 174 ? -14.187 -12.120 22.027 1.00 90.62 174 PRO A O 1
ATOM 1134 N N . GLY A 1 175 ? -12.219 -11.397 21.237 1.00 88.44 175 GLY A N 1
ATOM 1135 C CA . GLY A 1 175 ? -12.323 -12.081 19.941 1.00 88.44 175 GLY A CA 1
ATOM 1136 C C . GLY A 1 175 ? -13.023 -11.267 18.846 1.00 88.44 175 GLY A C 1
ATOM 1137 O O . GLY A 1 175 ? -13.235 -11.796 17.750 1.00 88.44 175 GLY A O 1
ATOM 1138 N N . CYS A 1 176 ? -13.366 -10.013 19.135 1.00 93.50 176 CYS A N 1
ATOM 1139 C CA . CYS A 1 176 ? -13.697 -9.009 18.136 1.00 93.50 176 CYS A CA 1
ATOM 1140 C C . CYS A 1 176 ? -12.428 -8.314 17.630 1.00 93.50 176 CYS A C 1
ATOM 1142 O O . CYS A 1 176 ? -11.382 -8.325 18.281 1.00 93.50 176 CYS A O 1
ATOM 1144 N N . ASP A 1 177 ? -12.543 -7.752 16.436 1.00 93.62 177 ASP A N 1
ATOM 1145 C CA . ASP A 1 177 ? -11.508 -7.018 15.719 1.00 93.62 177 ASP A CA 1
ATOM 1146 C C . ASP A 1 177 ? -12.167 -5.787 15.075 1.00 93.62 177 ASP A C 1
ATOM 1148 O O . ASP A 1 177 ? -13.393 -5.730 14.942 1.00 93.62 177 ASP A O 1
ATOM 1152 N N . ALA A 1 178 ? -11.368 -4.815 14.657 1.00 92.81 178 ALA A N 1
ATOM 1153 C CA . ALA A 1 178 ? -11.785 -3.551 14.060 1.00 92.81 178 ALA A CA 1
ATOM 1154 C C . ALA A 1 178 ? -12.511 -3.702 12.708 1.00 92.81 178 ALA A C 1
ATOM 1156 O O . ALA A 1 178 ? -12.998 -2.715 12.163 1.00 92.81 178 ALA A O 1
ATOM 1157 N N . THR A 1 179 ? -12.595 -4.908 12.126 1.00 92.12 179 THR A N 1
ATOM 1158 C CA . THR A 1 179 ? -13.433 -5.164 10.936 1.00 92.12 179 THR A CA 1
ATOM 1159 C C . THR A 1 179 ? -14.849 -5.606 11.291 1.00 92.12 179 THR A C 1
ATOM 1161 O O . THR A 1 179 ? -15.756 -5.530 10.456 1.00 92.12 179 THR A O 1
ATOM 1164 N N . ARG A 1 180 ? -15.039 -6.105 12.514 1.00 92.81 180 ARG A N 1
ATOM 1165 C CA . ARG A 1 180 ? -16.308 -6.634 13.026 1.00 92.81 180 ARG A CA 1
ATOM 1166 C C . ARG A 1 180 ? -16.920 -5.745 14.099 1.00 92.81 180 ARG A C 1
ATOM 1168 O O . ARG A 1 180 ? -18.116 -5.881 14.347 1.00 92.81 180 ARG A O 1
ATOM 1175 N N . ASP A 1 181 ? -16.112 -4.890 14.711 1.00 93.75 181 ASP A N 1
ATOM 1176 C CA . ASP A 1 181 ? -16.495 -3.980 15.777 1.00 93.75 181 ASP A CA 1
ATOM 1177 C C . ASP A 1 181 ? -15.682 -2.680 15.696 1.00 93.75 181 ASP A C 1
ATOM 1179 O O . ASP A 1 181 ? -14.465 -2.691 15.870 1.00 93.75 181 ASP A O 1
ATOM 1183 N N . ASP A 1 182 ? -16.346 -1.554 15.434 1.00 93.00 182 ASP A N 1
ATOM 1184 C CA . ASP A 1 182 ? -15.669 -0.260 15.263 1.00 93.00 182 ASP A CA 1
ATOM 1185 C C . ASP A 1 182 ? -15.135 0.318 16.591 1.00 93.00 182 ASP A C 1
ATOM 1187 O O . ASP A 1 182 ? -14.363 1.281 16.574 1.00 93.00 182 ASP A O 1
ATOM 1191 N N . ASP A 1 183 ? -15.521 -0.261 17.735 1.00 92.81 183 ASP A N 1
ATOM 1192 C CA . ASP A 1 183 ? -14.980 0.095 19.049 1.00 92.81 183 ASP A CA 1
ATOM 1193 C C . ASP A 1 183 ? -13.645 -0.618 19.344 1.00 92.81 183 ASP A C 1
ATOM 1195 O O . ASP A 1 183 ? -12.927 -0.256 20.284 1.00 92.81 183 ASP A O 1
ATOM 1199 N N . CYS A 1 184 ? -13.257 -1.594 18.515 1.00 93.38 184 CYS A N 1
ATOM 1200 C CA . CYS A 1 184 ? -11.945 -2.227 18.573 1.00 93.38 184 CYS A CA 1
ATOM 1201 C C . CYS A 1 184 ? -10.868 -1.405 17.850 1.00 93.38 184 CYS A C 1
ATOM 1203 O O . CYS A 1 184 ? -11.049 -0.898 16.745 1.00 93.38 184 CYS A O 1
ATOM 1205 N N . SER A 1 185 ? -9.684 -1.314 18.461 1.00 91.44 185 SER A N 1
ATOM 1206 C CA . SER A 1 185 ? -8.501 -0.753 17.806 1.00 91.44 185 SER A CA 1
ATOM 1207 C C . SER A 1 185 ? -7.771 -1.816 16.986 1.00 91.44 185 SER A C 1
ATOM 1209 O O . SER A 1 185 ? -7.467 -2.884 17.525 1.00 91.44 185 SER A O 1
ATOM 1211 N N . ALA A 1 186 ? -7.398 -1.474 15.749 1.00 92.56 186 ALA A N 1
ATOM 1212 C CA . ALA A 1 186 ? -6.569 -2.316 14.887 1.00 92.56 186 ALA A CA 1
ATOM 1213 C C . ALA A 1 186 ? -5.296 -2.797 15.605 1.00 92.56 186 ALA A C 1
ATOM 1215 O O . ALA A 1 186 ? -4.627 -2.016 16.298 1.00 92.56 186 ALA A O 1
ATOM 1216 N N . SER A 1 187 ? -4.994 -4.085 15.470 1.00 91.31 187 SER A N 1
ATOM 1217 C CA . SER A 1 187 ? -3.967 -4.781 16.234 1.00 91.31 187 SER A CA 1
ATOM 1218 C C . SER A 1 187 ? -3.106 -5.677 15.349 1.00 91.31 187 SER A C 1
ATOM 1220 O O . SER A 1 187 ? -3.396 -6.849 15.143 1.00 91.31 187 SER A O 1
ATOM 1222 N N . CYS A 1 188 ? -1.944 -5.150 14.981 1.00 93.62 188 CYS A N 1
ATOM 1223 C CA . CYS A 1 188 ? -0.944 -5.857 14.195 1.00 93.62 188 CYS A CA 1
ATOM 1224 C C . CYS A 1 188 ? -0.516 -7.214 14.795 1.00 93.62 188 CYS A C 1
ATOM 1226 O O . CYS A 1 188 ? -0.012 -7.298 15.921 1.00 93.62 188 CYS A O 1
ATOM 1228 N N . GLY A 1 189 ? -0.620 -8.259 13.983 1.00 91.81 189 GLY A N 1
ATOM 1229 C CA . GLY A 1 189 ? -0.270 -9.652 14.245 1.00 91.81 189 GLY A CA 1
ATOM 1230 C C . GLY A 1 189 ? -1.433 -10.537 14.713 1.00 91.81 189 GLY A C 1
ATOM 1231 O O . GLY A 1 189 ? -1.163 -11.588 15.303 1.00 91.81 189 GLY A O 1
ATOM 1232 N N . ASN A 1 190 ? -2.694 -10.135 14.524 1.00 90.94 190 ASN A N 1
ATOM 1233 C CA . ASN A 1 190 ? -3.869 -10.855 15.042 1.00 90.94 190 ASN A CA 1
ATOM 1234 C C . ASN A 1 190 ? -4.518 -11.844 14.044 1.00 90.94 190 ASN A C 1
ATOM 1236 O O . ASN A 1 190 ? -5.414 -12.600 14.424 1.00 90.94 190 ASN A O 1
ATOM 1240 N N . GLY A 1 191 ? -4.033 -11.907 12.808 1.00 91.00 191 GLY A N 1
ATOM 1241 C CA . GLY A 1 191 ? -4.528 -12.743 11.712 1.00 91.00 191 GLY A CA 1
ATOM 1242 C C . GLY A 1 191 ? -5.554 -12.074 10.777 1.00 91.00 191 GLY A C 1
ATOM 1243 O O . GLY A 1 191 ? -6.044 -12.750 9.866 1.00 91.00 191 GLY A O 1
ATOM 1244 N N . VAL A 1 192 ? -5.908 -10.800 10.985 1.00 91.88 192 VAL A N 1
ATOM 1245 C CA . VAL A 1 192 ? -6.841 -10.009 10.175 1.00 91.88 192 VAL A CA 1
ATOM 1246 C C . VAL A 1 192 ? -6.210 -8.660 9.805 1.00 91.88 192 VAL A C 1
ATOM 1248 O O . VAL A 1 192 ? -5.734 -7.940 10.663 1.00 91.88 192 VAL A O 1
ATOM 1251 N N . VAL A 1 193 ? -6.255 -8.269 8.524 1.00 93.44 193 VAL A N 1
ATOM 1252 C CA . VAL A 1 193 ? -5.818 -6.922 8.104 1.00 93.44 193 VAL A CA 1
ATOM 1253 C C . VAL A 1 193 ? -6.928 -5.912 8.398 1.00 93.44 193 VAL A C 1
ATOM 1255 O O . VAL A 1 193 ? -7.965 -5.909 7.726 1.00 93.44 193 VAL A O 1
ATOM 1258 N N . GLU A 1 194 ? -6.699 -5.045 9.376 1.00 93.62 194 GLU A N 1
ATOM 1259 C CA . GLU A 1 194 ? -7.659 -4.051 9.866 1.00 93.62 194 GLU A CA 1
ATOM 1260 C C . GLU A 1 194 ? -7.293 -2.638 9.385 1.00 93.62 194 GLU A C 1
ATOM 1262 O O . GLU A 1 194 ? -6.124 -2.286 9.398 1.00 93.62 194 GLU A O 1
ATOM 1267 N N . PRO A 1 195 ? -8.217 -1.745 8.993 1.00 89.69 195 PRO A N 1
ATOM 1268 C CA . PRO A 1 195 ? -7.837 -0.371 8.644 1.00 89.69 195 PRO A CA 1
ATOM 1269 C C . PRO A 1 195 ? -7.171 0.363 9.833 1.00 89.69 195 PRO A C 1
ATOM 1271 O O . PRO A 1 195 ? -7.768 0.403 10.909 1.00 89.69 195 PRO A O 1
ATOM 1274 N N . PRO A 1 196 ? -5.988 1.006 9.681 1.00 87.62 196 PRO A N 1
ATOM 1275 C CA . PRO A 1 196 ? -5.280 1.383 8.446 1.00 87.62 196 PRO A CA 1
ATOM 1276 C C . PRO A 1 196 ? -4.107 0.462 8.035 1.00 87.62 196 PRO A C 1
ATOM 1278 O O . PRO A 1 196 ? -3.195 0.900 7.331 1.00 87.62 196 PRO A O 1
ATOM 1281 N N . GLU A 1 197 ? -4.079 -0.778 8.497 1.00 94.38 197 GLU A N 1
ATOM 1282 C CA . GLU A 1 197 ? -3.061 -1.772 8.169 1.00 94.38 197 GLU A CA 1
ATOM 1283 C C . GLU A 1 197 ? -3.055 -2.135 6.676 1.00 94.38 197 GLU A C 1
ATOM 1285 O O . GLU A 1 197 ? -4.047 -2.049 5.952 1.00 94.38 197 GLU A O 1
ATOM 1290 N N . THR A 1 198 ? -1.883 -2.549 6.209 1.00 94.44 198 THR A N 1
ATOM 1291 C CA . THR A 1 198 ? -1.597 -2.971 4.823 1.00 94.44 198 THR A CA 1
ATOM 1292 C C . THR A 1 198 ? -1.227 -4.451 4.727 1.00 94.44 198 THR A C 1
ATOM 1294 O O . THR A 1 198 ? -1.255 -5.046 3.652 1.00 94.44 198 THR A O 1
ATOM 1297 N N . CYS A 1 199 ? -0.867 -5.034 5.862 1.00 93.88 199 CYS A N 1
ATOM 1298 C CA . CYS A 1 199 ? -0.441 -6.404 6.095 1.00 93.88 199 CYS A CA 1
ATOM 1299 C C . CYS A 1 199 ? -0.663 -6.689 7.581 1.00 93.88 199 CYS A C 1
ATOM 1301 O O . CYS A 1 199 ? -0.894 -5.751 8.331 1.00 93.88 199 CYS A O 1
ATOM 1303 N N . ASP A 1 200 ? -0.554 -7.941 8.014 1.00 93.12 200 ASP A N 1
ATOM 1304 C CA . ASP A 1 200 ? -0.860 -8.303 9.396 1.00 93.12 200 ASP A CA 1
ATOM 1305 C C . ASP A 1 200 ? 0.151 -9.321 9.955 1.00 93.12 200 ASP A C 1
ATOM 1307 O O . ASP A 1 200 ? 0.001 -10.534 9.839 1.00 93.12 200 ASP A O 1
ATOM 1311 N N . GLY A 1 201 ? 1.290 -8.816 10.439 1.00 87.50 201 GLY A N 1
ATOM 1312 C CA . GLY A 1 201 ? 2.442 -9.619 10.878 1.00 87.50 201 GLY A CA 1
ATOM 1313 C C . GLY A 1 201 ? 3.259 -10.240 9.734 1.00 87.50 201 GLY A C 1
ATOM 1314 O O . GLY A 1 201 ? 4.490 -10.213 9.777 1.00 87.50 201 GLY A O 1
ATOM 1315 N N . ASP A 1 202 ? 2.603 -10.689 8.664 1.00 91.19 202 ASP A N 1
ATOM 1316 C CA . ASP A 1 202 ? 3.211 -11.250 7.446 1.00 91.19 202 ASP A CA 1
ATOM 1317 C C . ASP A 1 202 ? 3.575 -10.164 6.417 1.00 91.19 202 ASP A C 1
ATOM 1319 O O . ASP A 1 202 ? 3.333 -10.257 5.211 1.00 91.19 202 ASP A O 1
ATOM 1323 N N . CYS A 1 203 ? 4.151 -9.080 6.918 1.00 93.94 203 CYS A N 1
ATOM 1324 C CA . CYS A 1 203 ? 4.504 -7.911 6.132 1.00 93.94 203 CYS A CA 1
ATOM 1325 C C . CYS A 1 203 ? 5.748 -8.137 5.248 1.00 93.94 203 CYS A C 1
ATOM 1327 O O . CYS A 1 203 ? 6.689 -8.822 5.667 1.00 93.94 203 CYS A O 1
ATOM 1329 N N . PRO A 1 204 ? 5.821 -7.517 4.051 1.00 91.69 204 PRO A N 1
ATOM 1330 C CA . PRO A 1 204 ? 7.001 -7.613 3.196 1.00 91.69 204 PRO A CA 1
ATOM 1331 C C . PRO A 1 204 ? 8.240 -7.051 3.908 1.00 91.69 204 PRO A C 1
ATOM 1333 O O . PRO A 1 204 ? 8.204 -5.974 4.500 1.00 91.69 204 PRO A O 1
ATOM 1336 N N . THR A 1 205 ? 9.352 -7.788 3.842 1.00 89.56 205 THR A N 1
ATOM 1337 C CA . THR A 1 205 ? 10.639 -7.397 4.458 1.00 89.56 205 THR A CA 1
ATOM 1338 C C . THR A 1 205 ? 11.655 -6.873 3.446 1.00 89.56 205 THR A C 1
ATOM 1340 O O . THR A 1 205 ? 12.582 -6.154 3.811 1.00 89.56 205 THR A O 1
ATOM 1343 N N . SER A 1 206 ? 11.458 -7.188 2.168 1.00 90.56 206 SER A N 1
ATOM 1344 C CA . SER A 1 206 ? 12.175 -6.605 1.041 1.00 90.56 206 SER A CA 1
ATOM 1345 C C . SER A 1 206 ? 11.208 -6.392 -0.111 1.00 90.56 206 SER A C 1
ATOM 1347 O O . SER A 1 206 ? 10.287 -7.187 -0.301 1.00 90.56 206 SER A O 1
ATOM 1349 N N . CYS A 1 207 ? 11.460 -5.363 -0.907 1.00 90.69 207 CYS A N 1
ATOM 1350 C CA . CYS A 1 207 ? 10.702 -5.079 -2.113 1.00 90.69 207 CYS A CA 1
ATOM 1351 C C . CYS A 1 207 ? 11.654 -5.211 -3.288 1.00 90.69 207 CYS A C 1
ATOM 1353 O O . CYS A 1 207 ? 12.650 -4.497 -3.350 1.00 90.69 207 CYS A O 1
ATOM 1355 N N . SER A 1 208 ? 11.370 -6.164 -4.166 1.00 92.69 208 SER A N 1
ATOM 1356 C CA . SER A 1 208 ? 11.936 -6.173 -5.502 1.00 92.69 208 SER A CA 1
ATOM 1357 C C . SER A 1 208 ? 10.888 -6.699 -6.466 1.00 92.69 208 SER A C 1
ATOM 1359 O O . SER A 1 208 ? 10.347 -7.783 -6.233 1.00 92.69 208 SER A O 1
ATOM 1361 N N . ASP A 1 209 ? 10.568 -5.932 -7.504 1.00 92.25 209 ASP A N 1
ATOM 1362 C CA . ASP A 1 209 ? 9.653 -6.375 -8.567 1.00 92.25 209 ASP A CA 1
ATOM 1363 C C . ASP A 1 209 ? 10.389 -7.074 -9.728 1.00 92.25 209 ASP A C 1
ATOM 1365 O O . ASP A 1 209 ? 9.760 -7.651 -10.618 1.00 92.25 209 ASP A O 1
ATOM 1369 N N . GLY A 1 210 ? 11.726 -7.087 -9.679 1.00 90.94 210 GLY A N 1
ATOM 1370 C CA . GLY A 1 210 ? 12.594 -7.693 -10.685 1.00 90.94 210 GLY A CA 1
ATOM 1371 C C . GLY A 1 210 ? 12.757 -6.855 -11.953 1.00 90.94 210 GLY A C 1
ATOM 1372 O O . GLY A 1 210 ? 13.347 -7.346 -12.918 1.00 90.94 210 GLY A O 1
ATOM 1373 N N . LEU A 1 211 ? 12.248 -5.623 -11.976 1.00 92.00 211 LEU A N 1
ATOM 1374 C CA . LEU A 1 211 ? 12.465 -4.674 -13.057 1.00 92.00 211 LEU A CA 1
ATOM 1375 C C . LEU A 1 211 ? 13.668 -3.794 -12.702 1.00 92.00 211 LEU A C 1
ATOM 1377 O O . LEU A 1 211 ? 13.757 -3.243 -11.616 1.00 92.00 211 LEU A O 1
ATOM 1381 N N . ALA A 1 212 ? 14.626 -3.663 -13.621 1.00 91.25 212 ALA A N 1
ATOM 1382 C CA . ALA A 1 212 ? 15.805 -2.832 -13.364 1.00 91.25 212 ALA A CA 1
ATOM 1383 C C . ALA A 1 212 ? 15.466 -1.331 -13.341 1.00 91.25 212 ALA A C 1
ATOM 1385 O O . ALA A 1 212 ? 16.087 -0.557 -12.625 1.00 91.25 212 ALA A O 1
ATOM 1386 N N . CYS A 1 213 ? 14.444 -0.924 -14.099 1.00 94.31 213 CYS A N 1
ATOM 1387 C CA . CYS A 1 213 ? 14.042 0.474 -14.257 1.00 94.31 213 CYS A CA 1
ATOM 1388 C C . CYS A 1 213 ? 13.043 0.975 -13.210 1.00 94.31 213 CYS A C 1
ATOM 1390 O O . CYS A 1 213 ? 12.238 1.873 -13.484 1.00 94.31 213 CYS A O 1
ATOM 1392 N N . THR A 1 214 ? 13.082 0.409 -12.011 1.00 94.88 214 THR A N 1
ATOM 1393 C CA . THR A 1 214 ? 12.262 0.819 -10.873 1.00 94.88 214 THR A CA 1
ATOM 1394 C C . THR A 1 214 ? 13.135 0.971 -9.636 1.00 94.88 214 THR A C 1
ATOM 1396 O O . THR A 1 214 ? 14.035 0.189 -9.349 1.00 94.88 214 THR A O 1
ATOM 1399 N N . THR A 1 215 ? 12.896 2.050 -8.896 1.00 92.81 215 THR A N 1
ATOM 1400 C CA . THR A 1 215 ? 13.401 2.192 -7.536 1.00 92.81 215 THR A CA 1
ATOM 1401 C C . THR A 1 215 ? 12.393 1.562 -6.589 1.00 92.81 215 THR A C 1
ATOM 1403 O O . THR A 1 215 ? 11.289 2.086 -6.399 1.00 92.81 215 THR A O 1
ATOM 1406 N N . ASP A 1 216 ? 12.808 0.464 -5.968 1.00 95.38 216 ASP A N 1
ATOM 1407 C CA . ASP A 1 216 ? 11.959 -0.352 -5.110 1.00 95.38 216 ASP A CA 1
ATOM 1408 C C . ASP A 1 216 ? 12.172 0.061 -3.654 1.00 95.38 216 ASP A C 1
ATOM 1410 O O . ASP A 1 216 ? 13.238 -0.128 -3.067 1.00 95.38 216 ASP A O 1
ATOM 1414 N N . THR A 1 217 ? 11.154 0.670 -3.054 1.00 94.50 217 THR A N 1
ATOM 1415 C CA . THR A 1 217 ? 11.222 1.185 -1.685 1.00 94.50 217 THR A CA 1
ATOM 1416 C C . THR A 1 217 ? 10.169 0.513 -0.820 1.00 94.50 217 THR A C 1
ATOM 1418 O O . THR A 1 217 ? 8.973 0.607 -1.092 1.00 94.50 217 THR A O 1
ATOM 1421 N N . LEU A 1 218 ? 10.603 -0.124 0.267 1.00 94.56 218 LEU A N 1
ATOM 1422 C CA . LEU A 1 218 ? 9.704 -0.551 1.336 1.00 94.56 218 LEU A CA 1
ATOM 1423 C C . LEU A 1 218 ? 9.356 0.670 2.197 1.00 94.56 218 LEU A C 1
ATOM 1425 O O . LEU A 1 218 ? 10.229 1.238 2.855 1.00 94.56 218 LEU A O 1
ATOM 1429 N N . VAL A 1 219 ? 8.092 1.087 2.174 1.00 93.94 219 VAL A N 1
ATOM 1430 C CA . VAL A 1 219 ? 7.568 2.165 3.023 1.00 93.94 219 VAL A CA 1
ATOM 1431 C C . VAL A 1 219 ? 6.800 1.580 4.206 1.00 93.94 219 VAL A C 1
ATOM 1433 O O . VAL A 1 219 ? 6.269 0.479 4.110 1.00 93.94 219 VAL A O 1
ATOM 1436 N N . GLY A 1 220 ? 6.736 2.312 5.321 1.00 92.75 220 GLY A N 1
ATOM 1437 C CA . GLY A 1 220 ? 6.101 1.843 6.559 1.00 92.75 220 GLY A CA 1
ATOM 1438 C C . GLY A 1 220 ? 6.964 0.854 7.350 1.00 92.75 220 GLY A C 1
ATOM 1439 O O . GLY A 1 220 ? 8.177 0.773 7.151 1.00 92.75 220 GLY A O 1
ATOM 1440 N N . SER A 1 221 ? 6.360 0.124 8.291 1.00 92.25 221 SER A N 1
ATOM 1441 C CA . SER A 1 221 ? 7.062 -0.906 9.065 1.00 92.25 221 SER A CA 1
ATOM 1442 C C . SER A 1 221 ? 6.189 -2.117 9.374 1.00 92.25 221 SER A C 1
ATOM 1444 O O . SER A 1 221 ? 4.990 -2.003 9.627 1.00 92.25 221 SER A O 1
ATOM 1446 N N . ALA A 1 222 ? 6.822 -3.293 9.409 1.00 92.12 222 ALA A N 1
ATOM 1447 C CA . ALA A 1 222 ? 6.156 -4.542 9.775 1.00 92.12 222 ALA A CA 1
ATOM 1448 C C . ALA A 1 222 ? 5.632 -4.517 11.221 1.00 92.12 222 ALA A C 1
ATOM 1450 O O . ALA A 1 222 ? 4.606 -5.108 11.515 1.00 92.12 222 ALA A O 1
ATOM 1451 N N . SER A 1 223 ? 6.300 -3.781 12.118 1.00 91.00 223 SER A N 1
ATOM 1452 C CA . SER A 1 223 ? 5.896 -3.647 13.524 1.00 91.00 223 SER A CA 1
ATOM 1453 C C . SER A 1 223 ? 4.611 -2.845 13.736 1.00 91.00 223 SER A C 1
ATOM 1455 O O . SER A 1 223 ? 4.049 -2.890 14.823 1.00 91.00 223 SER A O 1
ATOM 1457 N N . THR A 1 224 ? 4.206 -2.041 12.752 1.00 91.38 224 THR A N 1
ATOM 1458 C CA . THR A 1 224 ? 2.964 -1.253 12.782 1.00 91.38 224 THR A CA 1
ATOM 1459 C C . THR A 1 224 ? 2.015 -1.672 11.666 1.00 91.38 224 THR A C 1
ATOM 1461 O O . THR A 1 224 ? 1.090 -0.930 11.355 1.00 91.38 224 THR A O 1
ATOM 1464 N N . CYS A 1 225 ? 2.280 -2.818 11.025 1.00 94.69 225 CYS A N 1
ATOM 1465 C CA . CYS A 1 225 ? 1.459 -3.361 9.949 1.00 94.69 225 CYS A CA 1
ATOM 1466 C C . CYS A 1 225 ? 1.188 -2.373 8.794 1.00 94.69 225 CYS A C 1
ATOM 1468 O O . CYS A 1 225 ? 0.223 -2.479 8.043 1.00 94.69 225 CYS A O 1
ATOM 1470 N N . SER A 1 226 ? 2.098 -1.415 8.605 1.00 94.69 226 SER A N 1
ATOM 1471 C CA . SER A 1 226 ? 2.019 -0.362 7.584 1.00 94.69 226 SER A CA 1
ATOM 1472 C C . SER A 1 226 ? 2.984 -0.591 6.417 1.00 94.69 226 SER A C 1
ATOM 1474 O O . SER A 1 226 ? 3.131 0.271 5.550 1.00 94.69 226 SER A O 1
ATOM 1476 N N . ALA A 1 227 ? 3.693 -1.723 6.431 1.00 94.88 227 ALA A N 1
ATOM 1477 C CA . ALA A 1 227 ? 4.695 -2.065 5.438 1.00 94.88 227 ALA A CA 1
ATOM 1478 C C . ALA A 1 227 ? 4.064 -2.315 4.062 1.00 94.88 227 ALA A C 1
ATOM 1480 O O . ALA A 1 227 ? 3.341 -3.288 3.860 1.00 94.88 227 ALA A O 1
ATOM 1481 N N . SER A 1 228 ? 4.422 -1.484 3.091 1.00 94.25 228 SER A N 1
ATOM 1482 C CA . SER A 1 228 ? 3.981 -1.605 1.704 1.00 94.25 228 SER A CA 1
ATOM 1483 C C . SER A 1 228 ? 5.148 -1.365 0.757 1.00 94.25 228 SER A C 1
ATOM 1485 O O . SER A 1 228 ? 6.010 -0.524 1.011 1.00 94.25 228 SER A O 1
ATOM 1487 N N . CYS A 1 229 ? 5.165 -2.070 -0.370 1.00 95.06 229 CYS A N 1
ATOM 1488 C CA . CYS A 1 229 ? 6.122 -1.783 -1.429 1.00 95.06 229 CYS A CA 1
ATOM 1489 C C . CYS A 1 229 ? 5.654 -0.594 -2.272 1.00 95.06 229 CYS A C 1
ATOM 1491 O O . CYS A 1 229 ? 4.480 -0.493 -2.632 1.00 95.06 229 CYS A O 1
ATOM 1493 N N . SER A 1 230 ? 6.587 0.300 -2.581 1.00 94.50 230 SER A N 1
ATOM 1494 C CA . SER A 1 230 ? 6.430 1.398 -3.526 1.00 94.50 230 SER A CA 1
ATOM 1495 C C . SER A 1 230 ? 7.475 1.243 -4.622 1.00 94.50 230 SER A C 1
ATOM 1497 O O . SER A 1 230 ? 8.663 1.127 -4.327 1.00 94.50 230 SER A O 1
ATOM 1499 N N . PHE A 1 231 ? 7.029 1.250 -5.874 1.00 95.12 231 PHE A N 1
ATOM 1500 C CA . PHE A 1 231 ? 7.870 1.076 -7.055 1.00 95.12 231 PHE A CA 1
ATOM 1501 C C . PHE A 1 231 ? 7.780 2.354 -7.884 1.00 95.12 231 PHE A C 1
ATOM 1503 O O . PHE A 1 231 ? 6.707 2.701 -8.383 1.00 95.12 231 PHE A O 1
ATOM 1510 N N . SER A 1 232 ? 8.878 3.102 -7.974 1.00 93.56 232 SER A N 1
ATOM 1511 C CA . SER A 1 232 ? 8.922 4.359 -8.732 1.00 93.56 232 SER A CA 1
ATOM 1512 C C . SER A 1 232 ? 9.759 4.181 -9.994 1.00 93.56 232 SER A C 1
ATOM 1514 O O . SER A 1 232 ? 10.891 3.720 -9.879 1.00 93.56 232 SER A O 1
ATOM 1516 N N . PRO A 1 233 ? 9.253 4.536 -11.187 1.00 94.50 233 PRO A N 1
ATOM 1517 C CA . PRO A 1 233 ? 10.012 4.362 -12.419 1.00 94.50 233 PRO A CA 1
ATOM 1518 C C . PRO A 1 233 ? 11.256 5.255 -12.430 1.00 94.50 233 PRO A C 1
ATOM 1520 O O . PRO A 1 233 ? 11.188 6.434 -12.071 1.00 94.50 233 PRO A O 1
ATOM 1523 N N . ILE A 1 234 ? 12.375 4.699 -12.888 1.00 92.19 234 ILE A N 1
ATOM 1524 C CA . ILE A 1 234 ? 13.589 5.452 -13.199 1.00 92.19 234 ILE A CA 1
ATOM 1525 C C . ILE A 1 234 ? 13.405 6.064 -14.591 1.00 92.19 234 ILE A C 1
ATOM 1527 O O . ILE A 1 234 ? 13.076 5.377 -15.556 1.00 92.19 234 ILE A O 1
ATOM 1531 N N . SER A 1 235 ? 13.552 7.386 -14.681 1.00 92.69 235 SER A N 1
ATOM 1532 C CA . SER A 1 235 ? 13.416 8.141 -15.936 1.00 92.69 235 SER A CA 1
ATOM 1533 C C . SER A 1 235 ? 14.660 8.955 -16.291 1.00 92.69 235 SER A C 1
ATOM 1535 O O . SER A 1 235 ? 14.652 9.685 -17.280 1.00 92.69 235 SER A O 1
ATOM 1537 N N . ALA A 1 236 ? 15.677 8.934 -15.431 1.00 93.06 236 ALA A N 1
ATOM 1538 C CA . ALA A 1 236 ? 16.962 9.558 -15.704 1.00 93.06 236 ALA A CA 1
ATOM 1539 C C . ALA A 1 236 ? 17.856 8.546 -16.427 1.00 93.06 236 ALA A C 1
ATOM 1541 O O . ALA A 1 236 ? 17.733 7.358 -16.169 1.00 93.06 236 ALA A O 1
ATOM 1542 N N . CYS A 1 237 ? 18.734 9.041 -17.297 1.00 94.44 237 CYS A N 1
ATOM 1543 C CA . CYS A 1 237 ? 19.789 8.243 -17.917 1.00 94.44 237 CYS A CA 1
ATOM 1544 C C . CYS A 1 237 ? 20.992 8.258 -16.974 1.00 94.44 237 CYS A C 1
ATOM 1546 O O . CYS A 1 237 ? 21.517 9.351 -16.712 1.00 94.44 237 CYS A O 1
ATOM 1548 N N . VAL A 1 238 ? 21.354 7.116 -16.395 1.00 94.62 238 VAL A N 1
ATOM 1549 C CA . VAL A 1 238 ? 22.408 7.017 -15.379 1.00 94.62 238 VAL A CA 1
ATOM 1550 C C . VAL A 1 238 ? 23.247 5.777 -15.644 1.00 94.62 238 VAL A C 1
ATOM 1552 O O . VAL A 1 238 ? 22.801 4.669 -15.399 1.00 94.62 238 VAL A O 1
ATOM 1555 N N . ASP A 1 239 ? 24.500 5.992 -16.042 1.00 93.38 239 ASP A N 1
ATOM 1556 C CA . ASP A 1 239 ? 25.439 4.901 -16.310 1.00 93.38 239 ASP A CA 1
ATOM 1557 C C . ASP A 1 239 ? 25.593 3.931 -15.117 1.00 93.38 239 ASP A C 1
ATOM 1559 O O . ASP A 1 239 ? 25.840 4.345 -13.972 1.00 93.38 239 ASP A O 1
ATOM 1563 N N . GLY A 1 240 ? 25.539 2.634 -15.412 1.00 90.62 240 GLY A N 1
ATOM 1564 C CA . GLY A 1 240 ? 25.824 1.518 -14.520 1.00 90.62 240 GLY A CA 1
ATOM 1565 C C . GLY A 1 240 ? 24.748 1.232 -13.475 1.00 90.62 240 GLY A C 1
ATOM 1566 O O . GLY A 1 240 ? 25.054 0.581 -12.466 1.00 90.62 240 GLY A O 1
ATOM 1567 N N . ASP A 1 241 ? 23.524 1.730 -13.661 1.00 90.38 241 ASP A N 1
ATOM 1568 C CA . ASP A 1 241 ? 22.388 1.462 -12.775 1.00 90.38 241 ASP A CA 1
ATOM 1569 C C . ASP A 1 241 ? 21.576 0.214 -13.184 1.00 90.38 241 ASP A C 1
ATOM 1571 O O . ASP A 1 241 ? 20.727 -0.262 -12.423 1.00 90.38 241 ASP A O 1
ATOM 1575 N N . GLY A 1 242 ? 21.908 -0.386 -14.329 1.00 90.69 242 GLY A N 1
ATOM 1576 C CA . GLY A 1 242 ? 21.265 -1.567 -14.895 1.00 90.69 242 GLY A CA 1
ATOM 1577 C C . GLY A 1 242 ? 19.983 -1.264 -15.673 1.00 90.69 242 GLY A C 1
ATOM 1578 O O . GLY A 1 242 ? 19.323 -2.209 -16.123 1.00 90.69 242 GLY A O 1
ATOM 1579 N N . CYS A 1 243 ? 19.595 0.005 -15.819 1.00 95.12 243 CYS A N 1
ATOM 1580 C CA . CYS A 1 243 ? 18.354 0.445 -16.439 1.00 95.12 243 CYS A CA 1
ATOM 1581 C C . CYS A 1 243 ? 18.591 1.313 -17.681 1.00 95.12 243 CYS A C 1
ATOM 1583 O O . CYS A 1 243 ? 18.903 2.489 -17.595 1.00 95.12 243 CYS A O 1
ATOM 1585 N N . CYS A 1 244 ? 18.198 0.801 -18.849 1.00 94.25 244 CYS A N 1
ATOM 1586 C CA . CYS A 1 244 ? 17.978 1.662 -20.010 1.00 94.25 244 CYS A CA 1
ATOM 1587 C C . CYS A 1 244 ? 16.594 2.338 -19.936 1.00 94.25 244 CYS A C 1
ATOM 1589 O O . CYS A 1 244 ? 15.585 1.782 -20.393 1.00 94.25 244 CYS A O 1
ATOM 1591 N N . ALA A 1 245 ? 16.526 3.528 -19.332 1.00 94.19 245 ALA A N 1
ATOM 1592 C CA . ALA A 1 245 ? 15.270 4.259 -19.159 1.00 94.19 245 ALA A CA 1
ATOM 1593 C C . ALA A 1 245 ? 14.699 4.803 -20.496 1.00 94.19 245 ALA A C 1
ATOM 1595 O O . ALA A 1 245 ? 15.440 5.081 -21.444 1.00 94.19 245 ALA A O 1
ATOM 1596 N N . PRO A 1 246 ? 13.368 5.008 -20.616 1.00 91.50 246 PRO A N 1
ATOM 1597 C CA . PRO A 1 246 ? 12.767 5.521 -21.848 1.00 91.50 246 PRO A CA 1
ATOM 1598 C C . PRO A 1 246 ? 13.325 6.889 -22.272 1.00 91.50 246 PRO A C 1
ATOM 1600 O O . PRO A 1 246 ? 13.229 7.868 -21.532 1.00 91.50 246 PRO A O 1
ATOM 1603 N N . GLY A 1 247 ? 13.834 6.975 -23.505 1.00 89.25 247 GLY A N 1
ATOM 1604 C CA . GLY A 1 247 ? 14.434 8.197 -24.058 1.00 89.25 247 GLY A CA 1
ATOM 1605 C C . GLY A 1 247 ? 15.927 8.363 -23.756 1.00 89.25 247 GLY A C 1
ATOM 1606 O O . GLY A 1 247 ? 16.494 9.412 -24.084 1.00 89.25 247 GLY A O 1
ATOM 1607 N N . CYS A 1 248 ? 16.541 7.356 -23.137 1.00 94.19 248 CYS A N 1
ATOM 1608 C CA . CYS A 1 248 ? 17.983 7.192 -23.074 1.00 94.19 248 CYS A CA 1
ATOM 1609 C C . CYS A 1 248 ? 18.484 6.408 -24.290 1.00 94.19 248 CYS A C 1
ATOM 1611 O O . CYS A 1 248 ? 17.728 5.697 -24.957 1.00 94.19 248 CYS A O 1
ATOM 1613 N N . ASP A 1 249 ? 19.761 6.597 -24.576 1.00 93.62 249 ASP A N 1
ATOM 1614 C CA . ASP A 1 249 ? 20.515 5.976 -25.654 1.00 93.62 249 ASP A CA 1
ATOM 1615 C C . ASP A 1 249 ? 21.895 5.603 -25.090 1.00 93.62 249 ASP A C 1
ATOM 1617 O O . ASP A 1 249 ? 22.307 6.125 -24.051 1.00 93.62 249 ASP A O 1
ATOM 1621 N N . ALA A 1 250 ? 22.618 4.721 -25.767 1.00 93.38 250 ALA A N 1
ATOM 1622 C CA . ALA A 1 250 ? 23.922 4.187 -25.392 1.00 93.38 250 ALA A CA 1
ATOM 1623 C C . ALA A 1 250 ? 25.039 5.247 -25.304 1.00 93.38 250 ALA A C 1
ATOM 1625 O O . ALA A 1 250 ? 26.153 4.928 -24.890 1.00 93.38 250 ALA A O 1
ATOM 1626 N N . THR A 1 251 ? 24.796 6.508 -25.699 1.00 91.88 251 THR A N 1
ATOM 1627 C CA . THR A 1 251 ? 25.745 7.614 -25.457 1.00 91.88 251 THR A CA 1
ATOM 1628 C C . THR A 1 251 ? 25.496 8.350 -24.145 1.00 91.88 251 THR A C 1
ATOM 1630 O O . THR A 1 251 ? 26.372 9.080 -23.674 1.00 91.88 251 THR A O 1
ATOM 1633 N N . ARG A 1 252 ? 24.299 8.198 -23.577 1.00 93.19 252 ARG A N 1
ATOM 1634 C CA . ARG A 1 252 ? 23.845 8.870 -22.354 1.00 93.19 252 ARG A CA 1
ATOM 1635 C C . ARG A 1 252 ? 23.621 7.909 -21.190 1.00 93.19 252 ARG A C 1
ATOM 1637 O O . ARG A 1 252 ? 23.399 8.401 -20.086 1.00 93.19 252 ARG A O 1
ATOM 1644 N N . ASP A 1 253 ? 23.599 6.613 -21.476 1.00 94.44 253 ASP A N 1
ATOM 1645 C CA . ASP A 1 253 ? 23.354 5.526 -20.539 1.00 94.44 253 ASP A CA 1
ATOM 1646 C C . ASP A 1 253 ? 24.029 4.243 -21.051 1.00 94.44 253 ASP A C 1
ATOM 1648 O O . ASP A 1 253 ? 23.649 3.718 -22.100 1.00 94.44 253 ASP A O 1
ATOM 1652 N N . ASP A 1 254 ? 25.053 3.746 -20.359 1.00 93.12 254 ASP A N 1
ATOM 1653 C CA . ASP A 1 254 ? 25.802 2.555 -20.789 1.00 93.12 254 ASP A CA 1
ATOM 1654 C C . ASP A 1 254 ? 25.053 1.219 -20.604 1.00 93.12 254 ASP A C 1
ATOM 1656 O O . ASP A 1 254 ? 25.501 0.194 -21.133 1.00 93.12 254 ASP A O 1
ATOM 1660 N N . ASP A 1 255 ? 23.887 1.228 -19.950 1.00 94.06 255 ASP A N 1
ATOM 1661 C CA . ASP A 1 255 ? 22.974 0.086 -19.874 1.00 94.06 255 ASP A CA 1
ATOM 1662 C C . ASP A 1 255 ? 22.027 0.010 -21.089 1.00 94.06 255 ASP A C 1
ATOM 1664 O O . ASP A 1 255 ? 21.357 -1.009 -21.317 1.00 94.06 255 ASP A O 1
ATOM 1668 N N . CYS A 1 256 ? 21.995 1.050 -21.931 1.00 94.19 256 CYS A N 1
ATOM 1669 C CA . CYS A 1 256 ? 21.297 1.030 -23.212 1.00 94.19 256 CYS A CA 1
ATOM 1670 C C . CYS A 1 256 ? 22.096 0.317 -24.311 1.00 94.19 256 CYS A C 1
ATOM 1672 O O . CYS A 1 256 ? 23.305 0.467 -24.468 1.00 94.19 256 CYS A O 1
ATOM 1674 N N . SER A 1 257 ? 21.387 -0.461 -25.134 1.00 92.44 257 SER A N 1
ATOM 1675 C CA . SER A 1 257 ? 21.964 -1.063 -26.340 1.00 92.44 257 SER A CA 1
ATOM 1676 C C . SER A 1 257 ? 21.827 -0.116 -27.541 1.00 92.44 257 SER A C 1
ATOM 1678 O O . SER A 1 257 ? 20.724 0.400 -27.752 1.00 92.44 257 SER A O 1
ATOM 1680 N N . PRO A 1 258 ? 22.886 0.057 -28.360 1.00 92.38 258 PRO A N 1
ATOM 1681 C CA . PRO A 1 258 ? 22.854 0.940 -29.524 1.00 92.38 258 PRO A CA 1
ATOM 1682 C C . PRO A 1 258 ? 21.769 0.506 -30.515 1.00 92.38 258 PRO A C 1
ATOM 1684 O O . PRO A 1 258 ? 21.588 -0.696 -30.759 1.00 92.38 258 PRO A O 1
ATOM 1687 N N . SER A 1 259 ? 21.016 1.473 -31.036 1.00 91.19 259 SER A N 1
ATOM 1688 C CA . SER A 1 259 ? 19.803 1.249 -31.818 1.00 91.19 259 SER A CA 1
ATOM 1689 C C . SER A 1 259 ? 19.745 2.121 -33.070 1.00 91.19 259 SER A C 1
ATOM 1691 O O . SER A 1 259 ? 19.308 3.265 -33.041 1.00 91.19 259 SER A O 1
ATOM 1693 N N . CYS A 1 260 ? 20.005 1.487 -34.208 1.00 92.25 260 CYS A N 1
ATOM 1694 C CA . CYS A 1 260 ? 19.955 2.121 -35.517 1.00 92.25 260 CYS A CA 1
ATOM 1695 C C . CYS A 1 260 ? 18.601 2.780 -35.855 1.00 92.25 260 CYS A C 1
ATOM 1697 O O . CYS A 1 260 ? 17.552 2.127 -35.855 1.00 92.25 260 CYS A O 1
ATOM 1699 N N . GLY A 1 261 ? 18.651 4.044 -36.270 1.00 89.31 261 GLY A N 1
ATOM 1700 C CA . GLY A 1 261 ? 17.530 4.872 -36.710 1.00 89.31 261 GLY A CA 1
ATOM 1701 C C . GLY A 1 261 ? 16.832 5.649 -35.588 1.00 89.31 261 GLY A C 1
ATOM 1702 O O . GLY A 1 261 ? 15.652 5.979 -35.743 1.00 89.31 261 GLY A O 1
ATOM 1703 N N . ASN A 1 262 ? 17.499 5.902 -34.457 1.00 90.06 262 ASN A N 1
ATOM 1704 C CA . ASN A 1 262 ? 16.906 6.549 -33.277 1.00 90.06 262 ASN A CA 1
ATOM 1705 C C . ASN A 1 262 ? 17.195 8.063 -33.157 1.00 90.06 262 ASN A C 1
ATOM 1707 O O . ASN A 1 262 ? 16.706 8.714 -32.232 1.00 90.06 262 ASN A O 1
ATOM 1711 N N . GLY A 1 263 ? 17.919 8.645 -34.108 1.00 89.56 263 GLY A N 1
ATOM 1712 C CA . GLY A 1 263 ? 18.342 10.046 -34.152 1.00 89.56 263 GLY A CA 1
ATOM 1713 C C . GLY A 1 263 ? 19.747 10.313 -33.591 1.00 89.56 263 GLY A C 1
ATOM 1714 O O . GLY A 1 263 ? 20.164 11.477 -33.582 1.00 89.56 263 GLY A O 1
ATOM 1715 N N . VAL A 1 264 ? 20.463 9.298 -33.094 1.00 91.69 264 VAL A N 1
ATOM 1716 C CA . VAL A 1 264 ? 21.780 9.410 -32.451 1.00 91.69 264 VAL A CA 1
ATOM 1717 C C . VAL A 1 264 ? 22.725 8.357 -33.030 1.00 91.69 264 VAL A C 1
ATOM 1719 O O . VAL A 1 264 ? 22.345 7.222 -33.241 1.00 91.69 264 VAL A O 1
ATOM 1722 N N . THR A 1 265 ? 23.983 8.719 -33.300 1.00 92.12 265 THR A N 1
ATOM 1723 C CA . THR A 1 265 ? 24.994 7.739 -33.735 1.00 92.12 265 THR A CA 1
ATOM 1724 C C . THR A 1 265 ? 25.712 7.164 -32.521 1.00 92.12 265 THR A C 1
ATOM 1726 O O . THR A 1 265 ? 26.527 7.849 -31.894 1.00 92.12 265 THR A O 1
ATOM 1729 N N . GLU A 1 266 ? 25.422 5.909 -32.200 1.00 93.00 266 GLU A N 1
ATOM 1730 C CA . GLU A 1 266 ? 25.900 5.231 -30.997 1.00 93.00 266 GLU A CA 1
ATOM 1731 C C . GLU A 1 266 ? 27.002 4.219 -31.345 1.00 93.00 266 GLU A C 1
ATOM 1733 O O . GLU A 1 266 ? 26.797 3.381 -32.214 1.00 93.00 266 GLU A O 1
ATOM 1738 N N . PRO A 1 267 ? 28.183 4.196 -30.699 1.00 90.25 267 PRO A N 1
ATOM 1739 C CA . PRO A 1 267 ? 29.198 3.186 -31.014 1.00 90.25 267 PRO A CA 1
ATOM 1740 C C . PRO A 1 267 ? 28.648 1.751 -30.857 1.00 90.25 267 PRO A C 1
ATOM 1742 O O . PRO A 1 267 ? 28.120 1.430 -29.793 1.00 90.25 267 PRO A O 1
ATOM 1745 N N . PRO A 1 268 ? 28.796 0.848 -31.854 1.00 88.00 268 PRO A N 1
ATOM 1746 C CA . PRO A 1 268 ? 29.701 0.889 -33.013 1.00 88.00 268 PRO A CA 1
ATOM 1747 C C . PRO A 1 268 ? 29.083 1.372 -34.346 1.00 88.00 268 PRO A C 1
ATOM 1749 O O . PRO A 1 268 ? 29.622 1.068 -35.413 1.00 88.00 268 PRO A O 1
ATOM 1752 N N . GLU A 1 269 ? 27.958 2.072 -34.322 1.00 93.31 269 GLU A N 1
ATOM 1753 C CA . GLU A 1 269 ? 27.308 2.633 -35.506 1.00 93.31 269 GLU A CA 1
ATOM 1754 C C . GLU A 1 269 ? 28.196 3.669 -36.213 1.00 93.31 269 GLU A C 1
ATOM 1756 O O . GLU A 1 269 ? 28.945 4.427 -35.593 1.00 93.31 269 GLU A O 1
ATOM 1761 N N . LEU A 1 270 ? 28.120 3.697 -37.544 1.00 92.25 270 LEU A N 1
ATOM 1762 C CA . LEU A 1 270 ? 28.837 4.643 -38.410 1.00 92.25 270 LEU A CA 1
ATOM 1763 C C . LEU A 1 270 ? 27.925 5.755 -38.950 1.00 92.25 270 LEU A C 1
ATOM 1765 O O . LEU A 1 270 ? 28.401 6.754 -39.486 1.00 92.25 270 LEU A O 1
ATOM 1769 N N . CYS A 1 271 ? 26.619 5.544 -38.853 1.00 90.94 271 CYS A N 1
ATOM 1770 C CA . CYS A 1 271 ? 25.525 6.392 -39.313 1.00 90.94 271 CYS A CA 1
ATOM 1771 C C . CYS A 1 271 ? 24.265 5.968 -38.550 1.00 90.94 271 CYS A C 1
ATOM 1773 O O . CYS A 1 271 ? 24.285 4.919 -37.926 1.00 90.94 271 CYS A O 1
ATOM 1775 N N . ASP A 1 272 ? 23.177 6.730 -38.630 1.00 90.56 272 ASP A N 1
ATOM 1776 C CA . ASP A 1 272 ? 21.952 6.464 -37.867 1.00 90.56 272 ASP A CA 1
ATOM 1777 C C . ASP A 1 272 ? 20.712 6.450 -38.786 1.00 90.56 272 ASP A C 1
ATOM 1779 O O . ASP A 1 272 ? 19.915 7.379 -38.853 1.00 90.56 272 ASP A O 1
ATOM 1783 N N . GLY A 1 273 ? 20.627 5.438 -39.652 1.00 84.81 273 GLY A N 1
ATOM 1784 C CA . GLY A 1 273 ? 19.597 5.334 -40.696 1.00 84.81 273 GLY A CA 1
ATOM 1785 C C . GLY A 1 273 ? 19.821 6.254 -41.907 1.00 84.81 273 GLY A C 1
ATO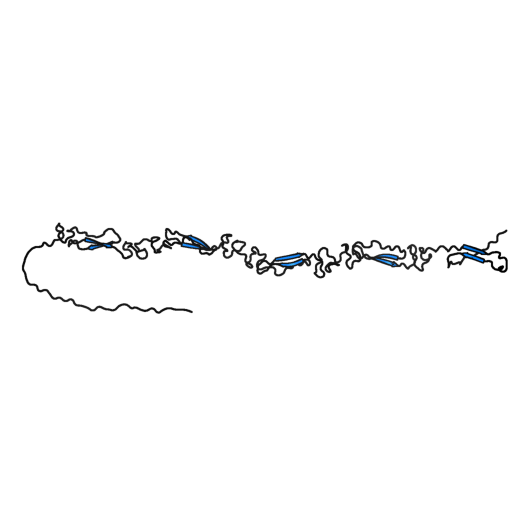M 1786 O O . GLY A 1 273 ? 19.551 5.843 -43.036 1.00 84.81 273 GLY A O 1
ATOM 1787 N N . ASP A 1 274 ? 20.431 7.424 -41.712 1.00 89.12 274 ASP A N 1
ATOM 1788 C CA . ASP A 1 274 ? 20.860 8.364 -42.763 1.00 89.12 274 ASP A CA 1
ATOM 1789 C C . ASP A 1 274 ? 22.203 7.962 -43.406 1.00 89.12 274 ASP A C 1
ATOM 1791 O O . ASP A 1 274 ? 23.102 8.769 -43.656 1.00 89.12 274 ASP A O 1
ATOM 1795 N N . CYS A 1 275 ? 22.371 6.667 -43.649 1.00 91.56 275 CYS A N 1
ATOM 1796 C CA . CYS A 1 275 ? 23.598 6.120 -44.204 1.00 91.56 275 CYS A CA 1
ATOM 1797 C C . CYS A 1 275 ? 23.735 6.416 -45.713 1.00 91.56 275 CYS A C 1
ATOM 1799 O O . CYS A 1 275 ? 22.726 6.540 -46.414 1.00 91.56 275 CYS A O 1
ATOM 1801 N N . PRO A 1 276 ? 24.967 6.461 -46.263 1.00 89.88 276 PRO A N 1
ATOM 1802 C CA . PRO A 1 276 ? 25.180 6.658 -47.696 1.00 89.88 276 PRO A CA 1
ATOM 1803 C C . PRO A 1 276 ? 24.451 5.597 -48.535 1.00 89.88 276 PRO A C 1
ATOM 1805 O O . PRO A 1 276 ? 24.647 4.398 -48.337 1.00 89.88 276 PRO A O 1
ATOM 1808 N N . ALA A 1 277 ? 23.628 6.032 -49.495 1.00 88.38 277 ALA A N 1
ATOM 1809 C CA . ALA A 1 277 ? 22.923 5.134 -50.419 1.00 88.38 277 ALA A CA 1
ATOM 1810 C C . ALA A 1 277 ? 23.746 4.796 -51.677 1.00 88.38 277 ALA A C 1
ATOM 1812 O O . ALA A 1 277 ? 23.530 3.763 -52.309 1.00 88.38 277 ALA A O 1
ATOM 1813 N N . SER A 1 278 ? 24.694 5.665 -52.036 1.00 89.00 278 SER A N 1
ATOM 1814 C CA . SER A 1 278 ? 25.632 5.497 -53.146 1.00 89.00 278 SER A CA 1
ATOM 1815 C C . SER A 1 278 ? 27.003 6.022 -52.742 1.00 89.00 278 SER A C 1
ATOM 1817 O O . SER A 1 278 ? 27.089 7.001 -52.002 1.00 89.00 278 SER A O 1
ATOM 1819 N N . CYS A 1 279 ? 28.053 5.403 -53.270 1.00 92.00 279 CYS A N 1
ATOM 1820 C CA . CYS A 1 279 ? 29.436 5.735 -52.943 1.00 92.00 279 CYS A CA 1
ATOM 1821 C C . CYS A 1 279 ? 30.221 6.288 -54.132 1.00 92.00 279 CYS A C 1
ATOM 1823 O O . CYS A 1 279 ? 31.427 6.192 -54.099 1.00 92.00 279 CYS A O 1
ATOM 1825 N N . ASP A 1 280 ? 29.570 6.828 -55.161 1.00 90.81 280 ASP A N 1
ATOM 1826 C CA . ASP A 1 280 ? 30.267 7.382 -56.331 1.00 90.81 280 ASP A CA 1
ATOM 1827 C C . ASP A 1 280 ? 31.075 8.639 -55.946 1.00 90.81 280 ASP A C 1
ATOM 1829 O O . ASP A 1 280 ? 30.485 9.653 -55.551 1.00 90.81 280 ASP A O 1
ATOM 1833 N N . ASP A 1 281 ? 32.408 8.572 -56.025 1.00 89.56 281 ASP A N 1
ATOM 1834 C CA . ASP A 1 281 ? 33.308 9.715 -55.797 1.00 89.56 281 ASP A CA 1
ATOM 1835 C C . ASP A 1 281 ? 33.648 10.506 -57.072 1.00 89.56 281 ASP A C 1
ATOM 1837 O O . ASP A 1 281 ? 34.420 11.471 -57.015 1.00 89.56 281 ASP A O 1
ATOM 1841 N N . MET A 1 282 ? 33.032 10.154 -58.207 1.00 89.00 282 MET A N 1
ATOM 1842 C CA . MET A 1 282 ? 33.255 10.741 -59.531 1.00 89.00 282 MET A CA 1
ATOM 1843 C C . MET A 1 282 ? 34.690 10.568 -60.052 1.00 89.00 282 MET A C 1
ATOM 1845 O O . MET A 1 282 ? 35.084 11.238 -61.015 1.00 89.00 282 MET A O 1
ATOM 1849 N N . LEU A 1 283 ? 35.487 9.680 -59.452 1.00 89.38 283 LEU A N 1
ATOM 1850 C CA . LEU A 1 283 ? 36.791 9.295 -59.967 1.00 89.38 283 LEU A CA 1
ATOM 1851 C C . LEU A 1 283 ? 36.636 7.984 -60.740 1.00 89.38 283 LEU A C 1
ATOM 1853 O O . LEU A 1 283 ? 36.445 6.916 -60.183 1.00 89.38 283 LEU A O 1
ATOM 1857 N N . ALA A 1 284 ? 36.782 8.043 -62.064 1.00 86.50 284 ALA A N 1
ATOM 1858 C CA . ALA A 1 284 ? 36.618 6.849 -62.901 1.00 86.50 284 ALA A CA 1
ATOM 1859 C C . ALA A 1 284 ? 37.572 5.697 -62.518 1.00 86.50 284 ALA A C 1
ATOM 1861 O O . ALA A 1 284 ? 37.261 4.530 -62.722 1.00 86.50 284 ALA A O 1
ATOM 1862 N N . CYS A 1 285 ? 38.729 6.020 -61.933 1.00 90.19 285 CYS A N 1
ATOM 1863 C CA . CYS A 1 285 ? 39.756 5.054 -61.549 1.00 90.19 285 CYS A CA 1
ATOM 1864 C C . CYS A 1 285 ? 39.660 4.541 -60.105 1.00 90.19 285 CYS A C 1
ATOM 1866 O O . CYS A 1 285 ? 40.649 4.045 -59.552 1.00 90.19 285 CYS A O 1
ATOM 1868 N N . THR A 1 286 ? 38.488 4.624 -59.490 1.00 92.75 286 THR A N 1
ATOM 1869 C CA . THR A 1 286 ? 38.167 3.976 -58.217 1.00 92.75 286 THR A CA 1
ATOM 1870 C C . THR A 1 286 ? 36.980 3.043 -58.406 1.00 92.75 286 THR A C 1
ATOM 1872 O O . THR A 1 286 ? 36.018 3.312 -59.118 1.00 92.75 286 THR A O 1
ATOM 1875 N N . ARG A 1 287 ? 37.078 1.860 -57.799 1.00 90.69 287 ARG A N 1
ATOM 1876 C CA . ARG A 1 287 ? 35.938 0.980 -57.602 1.00 90.69 287 ARG A CA 1
ATOM 1877 C C . ARG A 1 287 ? 35.324 1.312 -56.257 1.00 90.69 287 ARG A C 1
ATOM 1879 O O . ARG A 1 287 ? 35.915 1.014 -55.210 1.00 90.69 287 ARG A O 1
ATOM 1886 N N . ASP A 1 288 ? 34.100 1.802 -56.332 1.00 93.62 288 ASP A N 1
ATOM 1887 C CA . ASP A 1 288 ? 33.360 2.314 -55.194 1.00 93.62 288 ASP A CA 1
ATOM 1888 C C . ASP A 1 288 ? 32.376 1.261 -54.702 1.00 93.62 288 ASP A C 1
ATOM 1890 O O . ASP A 1 288 ? 31.496 0.794 -55.427 1.00 93.62 288 ASP A O 1
ATOM 1894 N N . THR A 1 289 ? 32.553 0.826 -53.460 1.00 93.38 289 THR A N 1
ATOM 1895 C CA . THR A 1 289 ? 31.742 -0.231 -52.854 1.00 93.38 289 THR A CA 1
ATOM 1896 C C . THR A 1 289 ? 31.145 0.265 -51.549 1.00 93.38 289 THR A C 1
ATOM 1898 O O . THR A 1 289 ? 31.869 0.655 -50.634 1.00 93.38 289 THR A O 1
ATOM 1901 N N . LEU A 1 290 ? 29.818 0.204 -51.435 1.00 92.81 290 LEU A N 1
ATOM 1902 C CA . LEU A 1 290 ? 29.136 0.370 -50.156 1.00 92.81 290 LEU A CA 1
ATOM 1903 C C . LEU A 1 290 ? 29.291 -0.925 -49.349 1.00 92.81 290 LEU A C 1
ATOM 1905 O O . LEU A 1 290 ? 28.813 -1.983 -49.761 1.00 92.81 290 LEU A O 1
ATOM 1909 N N . VAL A 1 291 ? 29.986 -0.848 -48.217 1.00 92.94 291 VAL A N 1
ATOM 1910 C CA . VAL A 1 291 ? 30.199 -1.969 -47.293 1.00 92.94 291 VAL A CA 1
ATOM 1911 C C . VAL A 1 291 ? 29.301 -1.781 -46.075 1.00 92.94 291 VAL A C 1
ATOM 1913 O O . VAL A 1 291 ? 29.120 -0.658 -45.621 1.00 92.94 291 VAL A O 1
ATOM 1916 N N . GLY A 1 292 ? 28.751 -2.872 -45.536 1.00 90.56 292 GLY A N 1
ATOM 1917 C CA . GLY A 1 292 ? 27.795 -2.828 -44.426 1.00 90.56 292 GLY A CA 1
ATOM 1918 C C . GLY A 1 292 ? 26.359 -2.601 -44.901 1.00 90.56 292 GLY A C 1
ATOM 1919 O O . GLY A 1 292 ? 26.035 -2.856 -46.061 1.00 90.56 292 GLY A O 1
ATOM 1920 N N . SER A 1 293 ? 25.471 -2.172 -44.002 1.00 91.06 293 SER A N 1
ATOM 1921 C CA . SER A 1 293 ? 24.077 -1.891 -44.362 1.00 91.06 293 SER A CA 1
ATOM 1922 C C . SER A 1 293 ? 23.503 -0.715 -43.583 1.00 91.06 293 SER A C 1
ATOM 1924 O O . SER A 1 293 ? 23.843 -0.515 -42.417 1.00 91.06 293 SER A O 1
ATOM 1926 N N . ALA A 1 294 ? 22.597 0.030 -44.224 1.00 89.75 294 ALA A N 1
ATOM 1927 C CA . ALA A 1 294 ? 21.868 1.115 -43.574 1.00 89.75 294 ALA A CA 1
ATOM 1928 C C . ALA A 1 294 ? 20.959 0.599 -42.446 1.00 89.75 294 ALA A C 1
ATOM 1930 O O . ALA A 1 294 ? 20.862 1.232 -41.408 1.00 89.75 294 ALA A O 1
ATOM 1931 N N . SER A 1 295 ? 20.368 -0.593 -42.601 1.00 89.19 295 SER A N 1
ATOM 1932 C CA . SER A 1 295 ? 19.519 -1.232 -41.580 1.00 89.19 295 SER A CA 1
ATOM 1933 C C . SER A 1 295 ? 20.261 -1.665 -40.315 1.00 89.19 295 SER A C 1
ATOM 1935 O O . SER A 1 295 ? 19.629 -1.931 -39.302 1.00 89.19 295 SER A O 1
ATOM 1937 N N . SER A 1 296 ? 21.586 -1.797 -40.386 1.00 89.94 296 SER A N 1
ATOM 1938 C CA . SER A 1 296 ? 22.445 -2.116 -39.243 1.00 89.94 296 SER A CA 1
ATOM 1939 C C . SER A 1 296 ? 23.397 -0.973 -38.907 1.00 89.94 296 SER A C 1
ATOM 1941 O O . SER A 1 296 ? 24.390 -1.216 -38.230 1.00 89.94 296 SER A O 1
ATOM 1943 N N . CYS A 1 297 ? 23.162 0.221 -39.467 1.00 93.62 297 CYS A N 1
ATOM 1944 C CA . CYS A 1 297 ? 23.950 1.423 -39.212 1.00 93.62 297 CYS A CA 1
ATOM 1945 C C . CYS A 1 297 ? 25.471 1.236 -39.357 1.00 93.62 297 CYS A C 1
ATOM 1947 O O . CYS A 1 297 ? 26.281 1.894 -38.713 1.00 93.62 297 CYS A O 1
ATOM 1949 N N . SER A 1 298 ? 25.875 0.324 -40.243 1.00 93.75 298 SER A N 1
ATOM 1950 C CA . SER A 1 298 ? 27.275 -0.039 -40.491 1.00 93.75 298 SER A CA 1
ATOM 1951 C C . SER A 1 298 ? 27.722 0.307 -41.909 1.00 93.75 298 SER A C 1
ATOM 1953 O O . SER A 1 298 ? 28.796 -0.105 -42.343 1.00 93.75 298 SER A O 1
ATOM 1955 N N . ALA A 1 299 ? 26.872 1.020 -42.651 1.00 93.00 299 ALA A N 1
ATOM 1956 C CA . ALA A 1 299 ? 27.116 1.400 -44.030 1.00 93.00 299 ALA A CA 1
ATOM 1957 C C . ALA A 1 299 ? 28.237 2.446 -44.126 1.00 93.00 299 ALA A C 1
ATOM 1959 O O . ALA A 1 299 ? 28.141 3.540 -43.576 1.00 93.00 299 ALA A O 1
ATOM 1960 N N . MET A 1 300 ? 29.289 2.109 -44.869 1.00 93.06 300 MET A N 1
ATOM 1961 C CA . MET A 1 300 ? 30.422 2.983 -45.157 1.00 93.06 300 MET A CA 1
ATOM 1962 C C . MET A 1 300 ? 30.908 2.795 -46.592 1.00 93.06 300 MET A C 1
ATOM 1964 O O . MET A 1 300 ? 30.848 1.696 -47.149 1.00 93.06 300 MET A O 1
ATOM 1968 N N . CYS A 1 301 ? 31.433 3.864 -47.186 1.00 94.06 301 CYS A N 1
ATOM 1969 C CA . CYS A 1 301 ? 32.019 3.796 -48.517 1.00 94.06 301 CYS A CA 1
ATOM 1970 C C . CYS A 1 301 ? 33.459 3.283 -48.467 1.00 94.06 301 CYS A C 1
ATOM 1972 O O . CYS A 1 301 ? 34.283 3.746 -47.676 1.00 94.06 301 CYS A O 1
ATOM 1974 N N . SER A 1 302 ? 33.752 2.315 -49.330 1.00 94.00 302 SER A N 1
ATOM 1975 C CA . SER A 1 302 ? 35.084 1.778 -49.571 1.00 94.00 302 SER A CA 1
ATOM 1976 C C . SER A 1 302 ? 35.483 2.069 -51.013 1.00 94.00 302 SER A C 1
ATOM 1978 O O . SER A 1 302 ? 34.826 1.611 -51.945 1.00 94.00 302 SER A O 1
ATOM 1980 N N . PHE A 1 303 ? 36.567 2.822 -51.176 1.00 94.12 303 PHE A N 1
ATOM 1981 C CA . PHE A 1 303 ? 37.101 3.247 -52.468 1.00 94.12 303 PHE A CA 1
ATOM 1982 C C . PHE A 1 303 ? 38.386 2.474 -52.739 1.00 94.12 303 PHE A C 1
ATOM 1984 O O . PHE A 1 303 ? 39.369 2.608 -52.003 1.00 94.12 303 PHE A O 1
ATOM 1991 N N . THR A 1 304 ? 38.381 1.624 -53.763 1.00 92.94 304 THR A N 1
ATOM 1992 C CA . THR A 1 304 ? 39.540 0.791 -54.111 1.00 92.94 304 THR A CA 1
ATOM 1993 C C . THR A 1 304 ? 40.125 1.229 -55.451 1.00 92.94 304 THR A C 1
ATOM 1995 O O . THR A 1 304 ? 39.408 1.209 -56.446 1.00 92.94 304 THR A O 1
ATOM 1998 N N . PRO A 1 305 ? 41.404 1.637 -55.525 1.00 92.19 305 PRO A N 1
ATOM 1999 C CA . PRO A 1 305 ? 41.974 2.146 -56.769 1.00 92.19 305 PRO A CA 1
ATOM 2000 C C . PRO A 1 305 ? 42.055 1.052 -57.841 1.00 92.19 305 PRO A C 1
ATOM 2002 O O . PRO A 1 305 ? 42.540 -0.056 -57.582 1.00 92.19 305 PRO A O 1
ATOM 2005 N N . ILE A 1 306 ? 41.629 1.384 -59.058 1.00 89.00 306 ILE A N 1
ATOM 2006 C CA . ILE A 1 306 ? 41.780 0.541 -60.245 1.00 89.00 306 ILE A CA 1
ATOM 2007 C C . ILE A 1 306 ? 43.179 0.790 -60.814 1.00 89.00 306 ILE A C 1
ATOM 2009 O O . ILE A 1 306 ? 43.570 1.917 -61.102 1.00 89.00 306 ILE A O 1
ATOM 2013 N N . SER A 1 307 ? 43.973 -0.275 -60.911 1.00 89.62 307 SER A N 1
ATOM 2014 C CA . SER A 1 307 ? 45.366 -0.220 -61.390 1.00 89.62 307 SER A CA 1
ATOM 2015 C C . SER A 1 307 ? 45.654 -1.183 -62.541 1.00 89.62 307 SER A C 1
ATOM 2017 O O . SER A 1 307 ? 46.767 -1.197 -63.062 1.00 89.62 307 SER A O 1
ATOM 2019 N N . ALA A 1 308 ? 44.673 -2.000 -62.928 1.00 89.12 308 ALA A N 1
ATOM 2020 C CA . ALA A 1 308 ? 44.770 -2.896 -64.071 1.00 89.12 308 ALA A CA 1
ATOM 2021 C C . ALA A 1 308 ? 44.184 -2.208 -65.306 1.00 89.12 308 ALA A C 1
ATOM 2023 O O . ALA A 1 308 ? 43.140 -1.583 -65.188 1.00 89.12 308 ALA A O 1
ATOM 2024 N N . CYS A 1 309 ? 44.843 -2.365 -66.453 1.00 89.25 309 CYS A N 1
ATOM 2025 C CA . CYS A 1 309 ? 44.335 -1.920 -67.750 1.00 89.25 309 CYS A CA 1
ATOM 2026 C C . CYS A 1 309 ? 43.148 -2.794 -68.167 1.00 89.25 309 CYS A C 1
ATOM 2028 O O . CYS A 1 309 ? 43.296 -4.026 -68.169 1.00 89.25 309 CYS A O 1
ATOM 2030 N N . ALA A 1 310 ? 42.006 -2.194 -68.492 1.00 89.25 310 ALA A N 1
ATOM 2031 C CA . ALA A 1 310 ? 40.823 -2.927 -68.927 1.00 89.25 310 ALA A CA 1
ATOM 2032 C C . ALA A 1 310 ? 39.974 -2.085 -69.883 1.00 89.25 310 ALA A C 1
ATOM 2034 O O . ALA A 1 310 ? 39.577 -0.982 -69.553 1.00 89.25 310 ALA A O 1
ATOM 2035 N N . ASP A 1 311 ? 39.657 -2.647 -71.048 1.00 87.44 311 ASP A N 1
ATOM 2036 C CA . ASP A 1 311 ? 38.848 -1.956 -72.053 1.00 87.44 311 ASP A CA 1
ATOM 2037 C C . ASP A 1 311 ? 37.400 -1.708 -71.571 1.00 87.44 311 ASP A C 1
ATOM 2039 O O . ASP A 1 311 ? 36.739 -2.616 -71.044 1.00 87.44 311 ASP A O 1
ATOM 2043 N N . GLY A 1 312 ? 36.878 -0.513 -71.847 1.00 82.12 312 GLY A N 1
ATOM 2044 C CA . GLY A 1 312 ? 35.490 -0.093 -71.679 1.00 82.12 312 GLY A CA 1
ATOM 2045 C C . GLY A 1 312 ? 35.040 0.131 -70.234 1.00 82.12 312 GLY A C 1
ATOM 2046 O O . GLY A 1 312 ? 33.831 0.074 -69.971 1.00 82.12 312 GLY A O 1
ATOM 2047 N N . ASP A 1 313 ? 35.968 0.332 -69.298 1.00 84.62 313 ASP A N 1
ATOM 2048 C CA . ASP A 1 313 ? 35.688 0.605 -67.885 1.00 84.62 313 ASP A CA 1
ATOM 2049 C C . ASP A 1 313 ? 35.731 2.102 -67.512 1.00 84.62 313 ASP A C 1
ATOM 2051 O O . ASP A 1 313 ? 35.332 2.481 -66.408 1.00 84.62 313 ASP A O 1
ATOM 2055 N N . GLY A 1 314 ? 36.107 2.962 -68.460 1.00 84.56 314 GLY A N 1
ATOM 2056 C CA . GLY A 1 314 ? 36.145 4.416 -68.329 1.00 84.56 314 GLY A CA 1
ATOM 2057 C C . GLY A 1 314 ? 37.352 4.955 -67.555 1.00 84.56 314 GLY A C 1
ATOM 2058 O O . GLY A 1 314 ? 37.442 6.173 -67.366 1.00 84.56 314 GLY A O 1
ATOM 2059 N N . CYS A 1 315 ? 38.269 4.100 -67.098 1.00 90.25 315 CYS A N 1
ATOM 2060 C CA . CYS A 1 315 ? 39.480 4.477 -66.379 1.00 90.25 315 CYS A CA 1
ATOM 2061 C C . CYS A 1 315 ? 40.717 4.314 -67.268 1.00 90.25 315 CYS A C 1
ATOM 2063 O O . CYS A 1 315 ? 40.850 3.343 -67.982 1.00 90.25 315 CYS A O 1
ATOM 2065 N N . CYS A 1 316 ? 41.688 5.228 -67.158 1.00 88.31 316 CYS A N 1
ATOM 2066 C CA . CYS A 1 316 ? 43.024 5.027 -67.727 1.00 88.31 316 CYS A CA 1
ATOM 2067 C C . CYS A 1 316 ? 44.080 5.056 -66.606 1.00 88.31 316 CYS A C 1
ATOM 2069 O O . CYS A 1 316 ? 44.587 6.132 -66.252 1.00 88.31 316 CYS A O 1
ATOM 2071 N N . PRO A 1 317 ? 44.411 3.901 -65.996 1.00 88.38 317 PRO A N 1
ATOM 2072 C CA . PRO A 1 317 ? 45.421 3.822 -64.950 1.00 88.38 317 PRO A CA 1
ATOM 2073 C C . PRO A 1 317 ? 46.830 4.147 -65.463 1.00 88.38 317 PRO A C 1
ATOM 2075 O O . PRO A 1 317 ? 47.177 3.957 -66.631 1.00 88.38 317 PRO A O 1
ATOM 2078 N N . ALA A 1 318 ? 47.707 4.584 -64.556 1.00 85.19 318 ALA A N 1
ATOM 2079 C CA . ALA A 1 318 ? 49.100 4.861 -64.899 1.00 85.19 318 ALA A CA 1
ATOM 2080 C C . ALA A 1 318 ? 49.814 3.601 -65.436 1.00 85.19 318 ALA A C 1
ATOM 2082 O O . ALA A 1 318 ? 49.940 2.601 -64.731 1.00 85.19 318 ALA A O 1
ATOM 2083 N N . GLY A 1 319 ? 50.342 3.681 -66.663 1.00 83.94 319 GLY A N 1
ATOM 2084 C CA . GLY A 1 319 ? 51.044 2.578 -67.335 1.00 83.94 319 GLY A CA 1
ATOM 2085 C C . GLY A 1 319 ? 50.198 1.798 -68.349 1.00 83.94 319 GLY A C 1
ATOM 2086 O O . GLY A 1 319 ? 50.733 0.892 -68.994 1.00 83.94 319 GLY A O 1
ATOM 2087 N N . CYS A 1 320 ? 48.926 2.163 -68.510 1.00 86.75 320 CYS A N 1
ATOM 2088 C CA . CYS A 1 320 ? 48.064 1.699 -69.590 1.00 86.75 320 CYS A CA 1
ATOM 2089 C C . CYS A 1 320 ? 48.206 2.604 -70.823 1.00 86.75 320 CYS A C 1
ATOM 2091 O O . CYS A 1 320 ? 48.561 3.780 -70.722 1.00 86.75 320 CYS A O 1
ATOM 2093 N N . ASP A 1 321 ? 48.004 2.022 -71.999 1.00 86.06 321 ASP A N 1
ATOM 2094 C CA . ASP A 1 321 ? 47.996 2.710 -73.286 1.00 86.06 321 ASP A CA 1
ATOM 2095 C C . ASP A 1 321 ? 46.743 2.296 -74.061 1.00 86.06 321 ASP A C 1
ATOM 2097 O O . ASP A 1 321 ? 46.118 1.293 -73.724 1.00 86.06 321 ASP A O 1
ATOM 2101 N N . PHE A 1 322 ? 46.415 3.024 -75.133 1.00 83.31 322 PHE A N 1
ATOM 2102 C CA . PHE A 1 322 ? 45.251 2.731 -75.983 1.00 83.31 322 PHE A CA 1
ATOM 2103 C C . PHE A 1 322 ? 45.210 1.281 -76.517 1.00 83.31 322 PHE A C 1
ATOM 2105 O O . PHE A 1 322 ? 44.181 0.815 -76.991 1.00 83.31 322 PHE A O 1
ATOM 2112 N N . GLY A 1 323 ? 46.341 0.562 -76.517 1.00 82.50 323 GLY A N 1
ATOM 2113 C CA . GLY A 1 323 ? 46.415 -0.824 -76.983 1.00 82.50 323 GLY A CA 1
ATOM 2114 C C . GLY A 1 323 ? 46.098 -1.872 -75.913 1.00 82.50 323 GLY A C 1
ATOM 2115 O O . GLY A 1 323 ? 45.938 -3.044 -76.255 1.00 82.50 323 GLY A O 1
ATOM 2116 N N . ARG A 1 324 ? 46.068 -1.481 -74.638 1.00 86.62 324 ARG A N 1
ATOM 2117 C CA . ARG A 1 324 ? 45.758 -2.342 -73.484 1.00 86.62 324 ARG A CA 1
ATOM 2118 C C . ARG A 1 324 ? 44.515 -1.895 -72.720 1.00 86.62 324 ARG A C 1
ATOM 2120 O O . ARG A 1 324 ? 44.106 -2.617 -71.814 1.00 86.62 324 ARG A O 1
ATOM 2127 N N . ASP A 1 325 ? 44.038 -0.698 -73.030 1.00 86.31 325 ASP A N 1
ATOM 2128 C CA . ASP A 1 325 ? 42.942 -0.004 -72.379 1.00 86.31 325 ASP A CA 1
ATOM 2129 C C . ASP A 1 325 ? 42.395 1.044 -73.363 1.00 86.31 325 ASP A C 1
ATOM 2131 O O . ASP A 1 325 ? 43.058 2.044 -73.651 1.00 86.31 325 ASP A O 1
ATOM 2135 N N . ASP A 1 326 ? 41.239 0.791 -73.969 1.00 84.44 326 ASP A N 1
ATOM 2136 C CA . ASP A 1 326 ? 40.648 1.683 -74.976 1.00 84.44 326 ASP A CA 1
ATOM 2137 C C . ASP A 1 326 ? 40.098 3.009 -74.406 1.00 84.44 326 ASP A C 1
ATOM 2139 O O . ASP A 1 326 ? 39.877 3.956 -75.176 1.00 84.44 326 ASP A O 1
ATOM 2143 N N . ASP A 1 327 ? 39.977 3.124 -73.079 1.00 84.56 327 ASP A N 1
ATOM 2144 C CA . ASP A 1 327 ? 39.631 4.354 -72.359 1.00 84.56 327 ASP A CA 1
ATOM 2145 C C . ASP A 1 327 ? 40.842 5.273 -72.155 1.00 84.56 327 ASP A C 1
ATOM 2147 O O . ASP A 1 327 ? 40.700 6.491 -71.966 1.00 84.56 327 ASP A O 1
ATOM 2151 N N . CYS A 1 328 ? 42.059 4.743 -72.307 1.00 84.31 328 CYS A N 1
ATOM 2152 C CA . CYS A 1 328 ? 43.252 5.549 -72.515 1.00 84.31 328 CYS A CA 1
ATOM 2153 C C . CYS A 1 328 ? 43.193 6.221 -73.887 1.00 84.31 328 CYS A C 1
ATOM 2155 O O . CYS A 1 328 ? 43.808 5.761 -74.852 1.00 84.31 328 CYS A O 1
ATOM 2157 N N . THR A 1 329 ? 42.462 7.344 -73.976 1.00 73.88 329 THR A N 1
ATOM 2158 C CA . THR A 1 329 ? 42.342 8.095 -75.230 1.00 73.88 329 THR A CA 1
ATOM 2159 C C . THR A 1 329 ? 43.735 8.313 -75.818 1.00 73.88 329 THR A C 1
ATOM 2161 O O . THR A 1 329 ? 44.630 8.800 -75.112 1.00 73.88 329 THR A O 1
ATOM 2164 N N . PRO A 1 330 ? 43.957 7.955 -77.095 1.00 62.03 330 PRO A N 1
ATOM 2165 C CA . PRO A 1 330 ? 45.213 8.266 -77.728 1.00 62.03 330 PRO A CA 1
ATOM 2166 C C . PRO A 1 330 ? 45.266 9.784 -77.750 1.00 62.03 330 PRO A C 1
ATOM 2168 O O . PRO A 1 330 ? 44.424 10.421 -78.388 1.00 62.03 330 PRO A O 1
ATOM 2171 N N . VAL A 1 331 ? 46.217 10.361 -77.008 1.00 58.78 331 VAL A N 1
ATOM 2172 C CA . VAL A 1 331 ? 46.543 11.782 -77.121 1.00 58.78 331 VAL A CA 1
ATOM 2173 C C . VAL A 1 331 ? 46.630 12.042 -78.622 1.00 58.78 331 VAL A C 1
ATOM 2175 O O . VAL A 1 331 ? 47.461 11.397 -79.273 1.00 58.78 331 VAL A O 1
ATOM 2178 N N . PRO A 1 332 ? 45.731 12.863 -79.208 1.00 57.03 332 PRO A N 1
ATOM 2179 C CA . PRO A 1 332 ? 45.720 13.051 -80.647 1.00 57.03 332 PRO A CA 1
ATOM 2180 C C . PRO A 1 332 ? 47.140 13.441 -81.045 1.00 57.03 332 PRO A C 1
ATOM 2182 O O . PRO A 1 332 ? 47.730 14.266 -80.335 1.00 57.03 332 PRO A O 1
ATOM 2185 N N . PRO A 1 333 ? 47.719 12.811 -82.090 1.00 58.56 333 PRO A N 1
ATOM 2186 C CA . PRO A 1 333 ? 49.110 13.037 -82.436 1.00 58.56 333 PRO A CA 1
ATOM 2187 C C . PRO A 1 333 ? 49.313 14.540 -82.507 1.00 58.56 333 PRO A C 1
ATOM 2189 O O . PRO A 1 333 ? 48.582 15.241 -83.212 1.00 58.56 333 PRO A O 1
ATOM 2192 N N . ALA A 1 334 ? 50.225 15.023 -81.667 1.00 62.84 334 ALA A N 1
ATOM 2193 C CA . ALA A 1 334 ? 50.512 16.432 -81.534 1.00 62.84 334 ALA A CA 1
ATOM 2194 C C . ALA A 1 334 ? 50.678 17.025 -82.938 1.00 62.84 334 ALA A C 1
ATOM 2196 O O . ALA A 1 334 ? 51.464 16.530 -83.745 1.00 62.84 334 ALA A O 1
ATOM 2197 N N . VAL A 1 335 ? 49.871 18.036 -83.267 1.00 72.19 335 VAL A N 1
ATOM 2198 C CA . VAL A 1 335 ? 49.900 18.633 -84.603 1.00 72.19 335 VAL A CA 1
ATOM 2199 C C . VAL A 1 335 ? 51.242 19.345 -84.756 1.00 72.19 335 VAL A C 1
ATOM 2201 O O . VAL A 1 335 ? 51.462 20.394 -84.157 1.00 72.19 335 VAL A O 1
ATOM 2204 N N . VAL A 1 336 ? 52.144 18.750 -85.538 1.00 81.38 336 VAL A N 1
ATOM 2205 C CA . VAL A 1 336 ? 53.422 19.359 -85.915 1.00 81.38 336 VAL A CA 1
ATOM 2206 C C . VAL A 1 336 ? 53.178 20.268 -87.112 1.00 81.38 336 VAL A C 1
ATOM 2208 O O . VAL A 1 336 ? 52.777 19.811 -88.184 1.00 81.38 336 VAL A O 1
ATOM 2211 N N . LEU A 1 337 ? 53.411 21.560 -86.925 1.00 88.19 337 LEU A N 1
ATOM 2212 C CA . LEU A 1 337 ? 53.269 22.587 -87.954 1.00 88.19 337 LEU A CA 1
ATOM 2213 C C . LEU A 1 337 ? 54.654 23.057 -88.398 1.00 88.19 337 LEU A C 1
ATOM 2215 O O . LEU A 1 337 ? 55.588 23.090 -87.599 1.00 88.19 337 LEU A O 1
ATOM 2219 N N . VAL A 1 338 ? 54.784 23.469 -89.659 1.00 88.88 338 VAL A N 1
ATOM 2220 C CA . VAL A 1 338 ? 55.946 24.258 -90.091 1.00 88.88 338 VAL A CA 1
ATOM 2221 C C . VAL A 1 338 ? 55.727 25.685 -89.606 1.00 88.88 338 VAL A C 1
ATOM 2223 O O . VAL A 1 338 ? 54.765 26.330 -90.020 1.00 88.88 338 VAL A O 1
ATOM 2226 N N . ASN A 1 339 ? 56.591 26.149 -88.710 1.00 90.62 339 ASN A N 1
ATOM 2227 C CA . ASN A 1 339 ? 56.504 27.484 -88.126 1.00 90.62 339 ASN A CA 1
ATOM 2228 C C . ASN A 1 339 ? 57.214 28.519 -88.997 1.00 90.62 339 ASN A C 1
ATOM 2230 O O . ASN A 1 339 ? 56.652 29.564 -89.315 1.00 90.62 339 ASN A O 1
ATOM 2234 N N . GLU A 1 340 ? 58.434 28.196 -89.421 1.00 87.75 340 GLU A N 1
ATOM 2235 C CA . GLU A 1 340 ? 59.280 29.085 -90.207 1.00 87.75 340 GLU A CA 1
ATOM 2236 C C . GLU A 1 340 ? 60.060 28.296 -91.260 1.00 87.75 340 GLU A C 1
ATOM 2238 O O . GLU A 1 340 ? 60.489 27.162 -91.034 1.00 87.75 340 GLU A O 1
ATOM 2243 N N . VAL A 1 341 ? 60.245 28.914 -92.426 1.00 85.69 341 VAL A N 1
ATOM 2244 C CA . VAL A 1 341 ? 61.131 28.424 -93.483 1.00 85.69 341 VAL A CA 1
ATOM 2245 C C . VAL A 1 341 ? 62.060 29.562 -93.875 1.00 85.69 341 VAL A C 1
ATOM 2247 O O . VAL A 1 341 ? 61.606 30.554 -94.448 1.00 85.69 341 VAL A O 1
ATOM 2250 N N . LEU A 1 342 ? 63.356 29.396 -93.619 1.00 81.00 342 LEU A N 1
ATOM 2251 C CA . LEU A 1 342 ? 64.380 30.279 -94.162 1.00 81.00 342 LEU A CA 1
ATOM 2252 C C . LEU A 1 342 ? 64.954 29.647 -95.430 1.00 81.00 342 LEU A C 1
ATOM 2254 O O . LEU A 1 342 ? 65.613 28.606 -95.385 1.00 81.00 342 LEU A O 1
ATOM 2258 N N . TYR A 1 343 ? 64.704 30.296 -96.563 1.00 74.62 343 TYR A N 1
ATOM 2259 C CA . TYR A 1 343 ? 65.277 29.943 -97.856 1.00 74.62 343 TYR A CA 1
ATOM 2260 C C . TYR A 1 343 ? 65.851 31.208 -98.505 1.00 74.62 343 TYR A C 1
ATOM 2262 O O . TYR A 1 343 ? 65.254 32.274 -98.392 1.00 74.62 343 TYR A O 1
ATOM 2270 N N . ASP A 1 344 ? 67.005 31.085 -99.167 1.00 66.69 344 ASP A N 1
ATOM 2271 C CA . ASP A 1 344 ? 67.682 32.175 -99.897 1.00 66.69 344 ASP A CA 1
ATOM 2272 C C . ASP A 1 344 ? 68.258 33.312 -99.017 1.00 66.69 344 ASP A C 1
ATOM 2274 O O . ASP A 1 344 ? 67.914 34.488 -99.146 1.00 66.69 344 ASP A O 1
ATOM 2278 N N . ALA A 1 345 ? 69.163 32.961 -98.094 1.00 65.50 345 ALA A N 1
ATOM 2279 C CA . ALA A 1 345 ? 69.907 33.947 -97.309 1.00 65.50 345 ALA A CA 1
ATOM 2280 C C . ALA A 1 345 ? 70.987 34.649 -98.164 1.00 65.50 345 ALA A C 1
ATOM 2282 O O . ALA A 1 345 ? 71.860 34.003 -98.743 1.00 65.50 345 ALA A O 1
ATOM 2283 N N . VAL A 1 346 ? 70.968 35.988 -98.212 1.00 65.38 346 VAL A N 1
ATOM 2284 C CA . VAL A 1 346 ? 71.969 36.808 -98.923 1.00 65.38 346 VAL A CA 1
ATOM 2285 C C . VAL A 1 346 ? 73.052 37.283 -97.947 1.00 65.38 346 VAL A C 1
ATOM 2287 O O . VAL A 1 346 ? 72.755 38.022 -97.013 1.00 65.38 346 VAL A O 1
ATOM 2290 N N . GLY A 1 347 ? 74.322 36.935 -98.187 1.00 64.06 347 GLY A N 1
ATOM 2291 C CA . GLY A 1 347 ? 75.463 37.386 -97.372 1.00 64.06 347 GLY A CA 1
ATOM 2292 C C . GLY A 1 347 ? 76.304 36.234 -96.817 1.00 64.06 347 GLY A C 1
ATOM 2293 O O . GLY A 1 347 ? 76.291 35.143 -97.369 1.00 64.06 347 GLY A O 1
ATOM 2294 N N . ALA A 1 348 ? 77.068 36.471 -95.745 1.00 59.31 348 ALA A N 1
ATOM 2295 C CA . ALA A 1 348 ? 77.972 35.473 -95.149 1.00 59.31 348 ALA A CA 1
ATOM 2296 C C . ALA A 1 348 ? 77.252 34.280 -94.478 1.00 59.31 348 ALA A C 1
ATOM 2298 O O . ALA A 1 348 ? 77.908 33.304 -94.132 1.00 59.31 348 ALA A O 1
ATOM 2299 N N . ASP A 1 349 ? 75.923 34.342 -94.361 1.00 57.72 349 ASP A N 1
ATOM 2300 C CA . ASP A 1 349 ? 75.050 33.268 -93.869 1.00 57.72 349 ASP A CA 1
ATOM 2301 C C . ASP A 1 349 ? 74.523 32.363 -95.008 1.00 57.72 349 ASP A C 1
ATOM 2303 O O . ASP A 1 349 ? 73.516 31.672 -94.854 1.00 57.72 349 ASP A O 1
ATOM 2307 N N . ALA A 1 350 ? 75.200 32.352 -96.165 1.00 57.84 350 ALA A N 1
ATOM 2308 C CA . ALA A 1 350 ? 74.817 31.621 -97.382 1.00 57.84 350 ALA A CA 1
ATOM 2309 C C . ALA A 1 350 ? 74.724 30.082 -97.241 1.00 57.84 350 ALA A C 1
ATOM 2311 O O . ALA A 1 350 ? 74.314 29.413 -98.188 1.00 57.84 350 ALA A O 1
ATOM 2312 N N . ASP A 1 351 ? 75.061 29.521 -96.077 1.00 58.31 351 ASP A N 1
ATOM 2313 C CA . ASP A 1 351 ? 75.094 28.074 -95.832 1.00 58.31 351 ASP A CA 1
ATOM 2314 C C . ASP A 1 351 ? 73.923 27.559 -94.964 1.00 58.31 351 ASP A C 1
ATOM 2316 O O . ASP A 1 351 ? 73.874 26.373 -94.634 1.00 58.31 351 ASP A O 1
ATOM 2320 N N . GLY A 1 352 ? 72.966 28.413 -94.581 1.00 64.38 352 GLY A N 1
ATOM 2321 C CA . GLY A 1 352 ? 71.910 28.054 -93.626 1.00 64.38 352 GLY A CA 1
ATOM 2322 C C . GLY A 1 352 ? 70.495 28.077 -94.199 1.00 64.38 352 GLY A C 1
ATOM 2323 O O . GLY A 1 352 ? 69.757 29.022 -93.946 1.00 64.38 352 GLY A O 1
ATOM 2324 N N . ALA A 1 353 ? 70.072 27.032 -94.913 1.00 74.88 353 ALA A N 1
ATOM 2325 C CA . ALA A 1 353 ? 68.640 26.774 -95.095 1.00 74.88 353 ALA A CA 1
ATOM 2326 C C . ALA A 1 353 ? 68.119 25.987 -93.884 1.00 74.88 353 ALA A C 1
ATOM 2328 O O . ALA A 1 353 ? 68.687 24.945 -93.546 1.00 74.88 353 ALA A O 1
ATOM 2329 N N . PHE A 1 354 ? 67.047 26.452 -93.238 1.00 81.94 354 PHE A N 1
ATOM 2330 C CA . PHE A 1 354 ? 66.417 25.709 -92.144 1.00 81.94 354 PHE A CA 1
ATOM 2331 C C . PHE A 1 354 ? 64.891 25.772 -92.193 1.00 81.94 354 PHE A C 1
ATOM 2333 O O . PHE A 1 354 ? 64.289 26.677 -92.773 1.00 81.94 354 PHE A O 1
ATOM 2340 N N . ILE A 1 355 ? 64.280 24.766 -91.571 1.00 85.25 355 ILE A N 1
ATOM 2341 C CA . ILE A 1 355 ? 62.840 24.654 -91.363 1.00 85.25 355 ILE A CA 1
ATOM 2342 C C . ILE A 1 355 ? 62.630 24.483 -89.862 1.00 85.25 355 ILE A C 1
ATOM 2344 O O . ILE A 1 355 ? 63.182 23.556 -89.267 1.00 85.25 355 ILE A O 1
ATOM 2348 N N . GLU A 1 356 ? 61.857 25.378 -89.257 1.00 87.31 356 GLU A N 1
ATOM 2349 C CA . GLU A 1 356 ? 61.456 25.283 -87.857 1.00 87.31 356 GLU A CA 1
ATOM 2350 C C . GLU A 1 356 ? 60.099 24.582 -87.756 1.00 87.31 356 GLU A C 1
ATOM 2352 O O . GLU A 1 356 ? 59.138 24.938 -88.444 1.00 87.31 356 GLU A O 1
ATOM 2357 N N . LEU A 1 357 ? 60.019 23.582 -86.880 1.00 88.56 357 LEU A N 1
ATOM 2358 C CA . LEU A 1 357 ? 58.783 22.874 -86.567 1.00 88.56 357 LEU A CA 1
ATOM 2359 C C . LEU A 1 357 ? 58.240 23.363 -85.221 1.00 88.56 357 LEU A C 1
ATOM 2361 O O . LEU A 1 357 ? 58.997 23.494 -84.261 1.00 88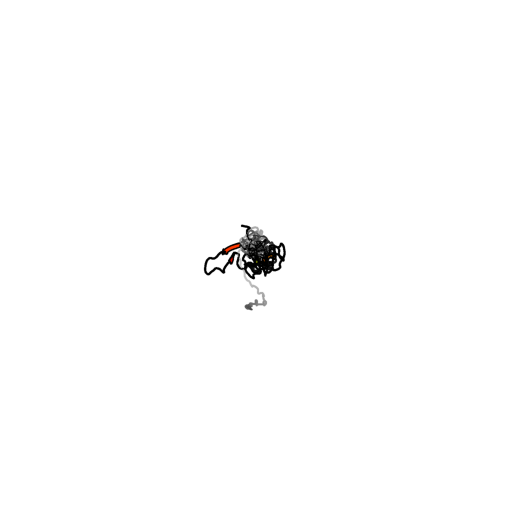.56 357 LEU A O 1
ATOM 2365 N N . HIS A 1 358 ? 56.929 23.583 -85.137 1.00 86.75 358 HIS A N 1
ATOM 2366 C CA . HIS A 1 358 ? 56.233 23.916 -83.896 1.00 86.75 358 HIS A CA 1
ATOM 2367 C C . HIS A 1 358 ? 55.267 22.801 -83.496 1.00 86.75 358 HIS A C 1
ATOM 2369 O O . HIS A 1 358 ? 54.476 22.321 -84.309 1.00 86.75 358 HIS A O 1
ATOM 2375 N N . GLY A 1 359 ? 55.321 22.426 -82.221 1.00 82.94 359 GLY A N 1
ATOM 2376 C CA . GLY A 1 359 ? 54.418 21.475 -81.586 1.00 82.94 359 GLY A CA 1
ATOM 2377 C C . GLY A 1 359 ? 54.666 21.404 -80.071 1.00 82.94 359 GLY A C 1
ATOM 2378 O O . GLY A 1 359 ? 55.652 21.965 -79.583 1.00 82.94 359 GLY A O 1
ATOM 2379 N N . PRO A 1 360 ? 53.785 20.731 -79.311 1.00 78.38 360 PRO A N 1
ATOM 2380 C CA . PRO A 1 360 ? 53.985 20.436 -77.894 1.00 78.38 360 PRO A CA 1
ATOM 2381 C C . PRO A 1 360 ? 55.387 19.854 -77.595 1.00 78.38 360 PRO A C 1
ATOM 2383 O O . PRO A 1 360 ? 55.860 18.987 -78.338 1.00 78.38 360 PRO A O 1
ATOM 2386 N N . PRO A 1 361 ? 56.073 20.281 -76.516 1.00 74.88 361 PRO A N 1
ATOM 2387 C CA . PRO A 1 361 ? 57.378 19.733 -76.143 1.00 74.88 361 PRO A CA 1
ATOM 2388 C C . PRO A 1 361 ? 57.341 18.211 -75.943 1.00 74.88 361 PRO A C 1
ATOM 2390 O O . PRO A 1 361 ? 56.431 17.693 -75.303 1.00 74.88 361 PRO A O 1
ATOM 2393 N N . GLY A 1 362 ? 58.346 17.498 -76.462 1.00 72.19 362 GLY A N 1
ATOM 2394 C CA . GLY A 1 362 ? 58.424 16.034 -76.366 1.00 72.19 362 GLY A CA 1
ATOM 2395 C C . GLY A 1 362 ? 57.619 15.270 -77.424 1.00 72.19 362 GLY A C 1
ATOM 2396 O O . GLY A 1 362 ? 57.548 14.048 -77.343 1.00 72.19 362 GLY A O 1
ATOM 2397 N N . THR A 1 363 ? 57.042 15.962 -78.415 1.00 78.75 363 THR A N 1
ATOM 2398 C CA . THR A 1 363 ? 56.386 15.318 -79.565 1.00 78.75 363 THR A CA 1
ATOM 2399 C C . THR A 1 363 ? 57.360 14.390 -80.295 1.00 78.75 363 THR A C 1
ATOM 2401 O O . THR A 1 363 ? 58.430 14.826 -80.724 1.00 78.75 363 THR A O 1
ATOM 2404 N N . ASP A 1 364 ? 56.985 13.119 -80.452 1.00 77.69 364 ASP A N 1
ATOM 2405 C CA . ASP A 1 364 ? 57.743 12.162 -81.256 1.00 77.69 364 ASP A CA 1
ATOM 2406 C C . ASP A 1 364 ? 57.599 12.498 -82.747 1.00 77.69 364 ASP A C 1
ATOM 2408 O O . ASP A 1 364 ? 56.496 12.538 -83.292 1.00 77.69 364 ASP A O 1
ATOM 2412 N N . LEU A 1 365 ? 58.728 12.758 -83.407 1.00 80.75 365 LEU A N 1
ATOM 2413 C CA . LEU A 1 365 ? 58.793 13.063 -84.838 1.00 80.75 365 LEU A CA 1
ATOM 2414 C C . LEU A 1 365 ? 59.109 11.819 -85.684 1.00 80.75 365 LEU A C 1
ATOM 2416 O O . LEU A 1 365 ? 59.288 11.924 -86.899 1.00 80.75 365 LEU A O 1
ATOM 2420 N N . SER A 1 366 ? 59.194 10.636 -85.070 1.00 79.81 366 SER A N 1
ATOM 2421 C CA . SER A 1 366 ? 59.435 9.377 -85.773 1.00 79.81 366 SER A CA 1
ATOM 2422 C C . SER A 1 366 ? 58.340 9.127 -86.815 1.00 79.81 366 SER A C 1
ATOM 2424 O O . SER A 1 366 ? 57.157 9.060 -86.502 1.00 79.81 366 SER A O 1
ATOM 2426 N N . GLY A 1 367 ? 58.735 8.999 -88.083 1.00 76.62 367 GLY A N 1
ATOM 2427 C CA . GLY A 1 367 ? 57.806 8.811 -89.205 1.00 76.62 367 GLY A CA 1
ATOM 2428 C C . GLY A 1 367 ? 57.341 10.103 -89.886 1.00 76.62 367 GLY A C 1
ATOM 2429 O O . GLY A 1 367 ? 56.774 10.023 -90.976 1.00 76.62 367 GLY A O 1
ATOM 2430 N N . TYR A 1 368 ? 57.637 11.282 -89.327 1.00 81.31 368 TYR A N 1
ATOM 2431 C CA . TYR A 1 368 ? 57.497 12.545 -90.052 1.00 81.31 368 TYR A CA 1
ATOM 2432 C C . TYR A 1 368 ? 58.658 12.721 -91.036 1.00 81.31 368 TYR A C 1
ATOM 2434 O O . TYR A 1 368 ? 59.809 12.393 -90.749 1.00 81.31 368 TYR A O 1
ATOM 2442 N N . ALA A 1 369 ? 58.358 13.279 -92.207 1.00 84.31 369 ALA A N 1
ATOM 2443 C CA . ALA A 1 369 ? 59.354 13.656 -93.197 1.00 84.31 369 ALA A CA 1
ATOM 2444 C C . ALA A 1 369 ? 59.017 15.034 -93.763 1.00 84.31 369 ALA A C 1
ATOM 2446 O O . ALA A 1 369 ? 57.890 15.281 -94.191 1.00 84.31 369 ALA A O 1
ATOM 2447 N N . VAL A 1 370 ? 60.007 15.924 -93.798 1.00 84.31 370 VAL A N 1
ATOM 2448 C CA . VAL A 1 370 ? 59.886 17.200 -94.504 1.00 84.31 370 VAL A CA 1
ATOM 2449 C C . VAL A 1 370 ? 60.301 16.975 -95.953 1.00 84.31 370 VAL A C 1
ATOM 2451 O O . VAL A 1 370 ? 61.459 16.675 -96.238 1.00 84.31 370 VAL A O 1
ATOM 2454 N N . VAL A 1 371 ? 59.341 17.081 -96.871 1.00 83.31 371 VAL A N 1
ATOM 2455 C CA . VAL A 1 371 ? 59.554 16.822 -98.299 1.00 83.31 371 VAL A CA 1
ATOM 2456 C C . VAL A 1 371 ? 59.437 18.132 -99.069 1.00 83.31 371 VAL A C 1
ATOM 2458 O O . VAL A 1 371 ? 58.351 18.692 -99.197 1.00 83.31 371 VAL A O 1
ATOM 2461 N N . GLY A 1 372 ? 60.558 18.619 -99.601 1.00 78.06 372 GLY A N 1
ATOM 2462 C CA . GLY A 1 372 ? 60.558 19.746 -100.530 1.00 78.06 372 GLY A CA 1
ATOM 2463 C C . GLY A 1 372 ? 59.997 19.319 -101.886 1.00 78.06 372 GLY A C 1
ATOM 2464 O O . GLY A 1 372 ? 60.539 18.419 -102.527 1.00 78.06 372 GLY A O 1
ATOM 2465 N N . VAL A 1 373 ? 58.922 19.961 -102.337 1.00 78.31 373 VAL A N 1
ATOM 2466 C CA . VAL A 1 373 ? 58.349 19.731 -103.670 1.00 78.31 373 VAL A CA 1
ATOM 2467 C C . VAL A 1 373 ? 58.827 20.849 -104.591 1.00 78.31 373 VAL A C 1
ATOM 2469 O O . VAL A 1 373 ? 58.487 22.010 -104.381 1.00 78.31 373 VAL A O 1
ATOM 2472 N N . ASN A 1 374 ? 59.630 20.517 -105.605 1.00 73.88 374 ASN A N 1
ATOM 2473 C CA . ASN A 1 374 ? 60.060 21.497 -106.601 1.00 73.88 374 ASN A CA 1
ATOM 2474 C C . ASN A 1 374 ? 58.903 21.770 -107.575 1.00 73.88 374 ASN A C 1
ATOM 2476 O O . ASN A 1 374 ? 58.442 20.852 -108.257 1.00 73.88 374 ASN A O 1
ATOM 2480 N N . GLY A 1 375 ? 58.416 23.008 -107.629 1.00 66.00 375 GLY A N 1
ATOM 2481 C CA . GLY A 1 375 ? 57.414 23.406 -108.614 1.00 66.00 375 GLY A CA 1
ATOM 2482 C C . GLY A 1 375 ? 58.029 23.425 -110.013 1.00 66.00 375 GLY A C 1
ATOM 2483 O O . GLY A 1 375 ? 59.106 23.981 -110.210 1.00 66.00 375 GLY A O 1
ATOM 2484 N N . SER A 1 376 ? 57.361 22.833 -111.005 1.00 61.88 376 SER A N 1
ATOM 2485 C CA . SER A 1 376 ? 57.670 23.127 -112.408 1.00 61.88 376 SER A CA 1
ATOM 2486 C C . SER A 1 376 ? 57.277 24.584 -112.659 1.00 61.88 376 SER A C 1
ATOM 2488 O O . SER A 1 376 ? 56.080 24.864 -112.737 1.00 61.88 376 SER A O 1
ATOM 2490 N N . GLY A 1 377 ? 58.262 25.486 -112.654 1.00 52.72 377 GLY A N 1
ATOM 2491 C CA . GLY A 1 377 ? 58.061 26.931 -112.816 1.00 52.72 377 GLY A CA 1
ATOM 2492 C C . GLY A 1 377 ? 57.226 27.321 -114.029 1.00 52.72 377 GLY A C 1
ATOM 2493 O O . GLY A 1 377 ? 57.222 26.561 -115.025 1.00 52.72 377 GLY A O 1
#

pLDDT: mean 82.13, std 16.77, range [31.44, 95.38]

Radius of gyration: 77.7 Å; chains: 1; bounding box: 153×65×240 Å

Sequence (377 aa):
MHTRATLLALCLLSACGGESGPLDAAALDAAALDAATDAQVGVCGDGIVDEGERCDGDCPSACDDGVACTLDTLLGAAATCDARCASAPIEACVDGDGCCADGCDVTTDDDCSASCGDGVVQPPETCDGDCPSACDDGVACTADALVGAASSCSASCSFVPIDACVSGDGCCAPGCDATRDDDCSASCGNGVVEPPETCDGDCPTSCSDGLACTTDTLVGSASTCSASCSFSPISACVDGDGCCAPGCDATRDDDCSPSCGNGVTEPPELCDGDCPASCDDMLACTRDTLVGSASSCSAMCSFTPISACADGDGCCPAGCDFGRDDDCTPVPPAVVLVNEVLYDAVGADADGAFIELHGPPGTDLSGYAVVGVNGSG